Protein AF-A0A933ZJ39-F1 (afdb_monomer)

pLDDT: mean 86.58, std 12.88, range [32.94, 97.56]

Foldseek 3Di:
DFQFLAQLLSVQVVCLVVVHDDDPLLVVLCVQQVHSGSLVSLLSLLQVLCVLLVNDPPPQADQDALVSSCVSLQAAEEQQDDPPPDDPDPDQPPADDDDLQWDWDQDQVHIYIYHDHPDDNQSSLLSSQLNVLVLSSQAHPVTGNPVVNPDDQDSNSSSSSSVSSLCNQCVCLCVPAALPDQQLVSLSVSCVSSVHHSVSSQSSCRDPPNPRNAHWQKKFKWFQQPPDDLPDQRQQRIFTNDMRRNPFDAPGPPDGHDCPDPQSVQLPDPDQKGWDWDWDFDDGHRPGDIWTKTKMWHDDSNVRGIMMMIITHDD

Sequence (315 aa):
MNTPADPQLAMLHKLESTGTELPLPLKRFRSEAGAATAIAAMEVAADRVLAACGLQSGHERLRVSASELCRVCDIRLEGAPKRTAKRASRGLSSEKFSGHTGSLSLDPAQPLIRLPAGIDFVRARIAVGHEIGHYLLHRRASGIDRFTARLESTPAEEAIAEYAGRVLLMRHAYADTSYASNVVLECMNAARRADVTLHAAAARVGDPDVKSFGSVAGLILWRINPAAARDAALASRLTPSWHLCGGAFIPVGRCHARRSSLIAEVASSSDGNASASRTEEVEIGSLKGRFRVDAVAWGSSENGTRLVLSAFLEE

Mean predicted aligned error: 6.44 Å

Radius of gyration: 19.96 Å; Cα contacts (8 Å, |Δi|>4): 605; chains: 1; bounding box: 50×45×57 Å

Structure (mmCIF, N/CA/C/O backbone):
data_AF-A0A933ZJ39-F1
#
_entry.id   AF-A0A933ZJ39-F1
#
loop_
_atom_site.group_PDB
_atom_site.id
_atom_site.type_symbol
_atom_site.label_atom_id
_atom_site.label_alt_id
_atom_site.label_comp_id
_atom_site.label_asym_id
_atom_site.label_entity_id
_atom_site.label_seq_id
_atom_site.pdbx_PDB_ins_code
_atom_site.Cartn_x
_atom_site.Cartn_y
_atom_site.Cartn_z
_atom_site.occupancy
_atom_site.B_iso_or_equiv
_atom_site.auth_seq_id
_atom_site.auth_comp_id
_atom_site.auth_asym_id
_atom_site.auth_atom_id
_atom_site.pdbx_PDB_model_num
ATOM 1 N N . MET A 1 1 ? 13.602 10.142 10.134 1.00 49.84 1 MET A N 1
ATOM 2 C CA . MET A 1 1 ? 12.347 9.357 10.157 1.00 49.84 1 MET A CA 1
ATOM 3 C C . MET A 1 1 ? 11.968 9.088 8.716 1.00 49.84 1 MET A C 1
ATOM 5 O O . MET A 1 1 ? 11.965 10.039 7.946 1.00 49.84 1 MET A O 1
ATOM 9 N N . ASN A 1 2 ? 11.721 7.828 8.354 1.00 61.25 2 ASN A N 1
ATOM 10 C CA . ASN A 1 2 ? 11.344 7.468 6.986 1.00 61.25 2 ASN A CA 1
ATOM 11 C C . ASN A 1 2 ? 9.996 8.099 6.640 1.00 61.25 2 ASN A C 1
ATOM 13 O O . ASN A 1 2 ? 9.057 8.028 7.434 1.00 61.25 2 ASN A O 1
ATOM 17 N N . THR A 1 3 ? 9.914 8.713 5.466 1.00 71.38 3 THR A N 1
ATOM 18 C CA . THR A 1 3 ? 8.644 9.206 4.934 1.00 71.38 3 THR A CA 1
ATOM 19 C C . THR A 1 3 ? 7.881 8.015 4.357 1.00 71.38 3 THR A C 1
ATOM 21 O O . THR A 1 3 ? 8.495 7.230 3.632 1.00 71.38 3 THR A O 1
ATOM 24 N N . PRO A 1 4 ? 6.577 7.858 4.647 1.00 80.62 4 PRO A N 1
ATOM 25 C CA . PRO A 1 4 ? 5.808 6.772 4.070 1.00 80.62 4 PRO A CA 1
ATOM 26 C C . PRO A 1 4 ? 5.881 6.718 2.542 1.00 80.62 4 PRO A C 1
ATOM 28 O O . PRO A 1 4 ? 5.824 7.751 1.872 1.00 80.62 4 PRO A O 1
ATOM 31 N N . ALA A 1 5 ? 5.979 5.513 1.976 1.00 79.94 5 ALA A N 1
ATOM 32 C CA . ALA A 1 5 ? 5.960 5.351 0.517 1.00 79.94 5 ALA A CA 1
ATOM 33 C C . ALA A 1 5 ? 4.573 5.670 -0.069 1.00 79.94 5 ALA A C 1
ATOM 35 O O . ALA A 1 5 ? 4.473 6.148 -1.204 1.00 79.94 5 ALA A O 1
ATOM 36 N N . ASP A 1 6 ? 3.514 5.422 0.712 1.00 83.31 6 ASP A N 1
ATOM 37 C CA . ASP A 1 6 ? 2.155 5.834 0.382 1.00 83.31 6 ASP A CA 1
ATOM 38 C C . ASP A 1 6 ? 1.991 7.365 0.520 1.00 83.31 6 ASP A C 1
ATOM 40 O O . ASP A 1 6 ? 2.217 7.904 1.608 1.00 83.31 6 ASP A O 1
ATOM 44 N N . PRO A 1 7 ? 1.589 8.087 -0.545 1.00 81.50 7 PRO A N 1
ATOM 45 C CA . PRO A 1 7 ? 1.500 9.545 -0.509 1.00 81.50 7 PRO A CA 1
ATOM 46 C C . PRO A 1 7 ? 0.479 10.102 0.492 1.00 81.50 7 PRO A C 1
ATOM 48 O O . PRO A 1 7 ? 0.714 11.168 1.062 1.00 81.50 7 PRO A O 1
ATOM 51 N N . GLN A 1 8 ? -0.653 9.422 0.708 1.00 86.38 8 GLN A N 1
ATOM 52 C CA . GLN A 1 8 ? -1.694 9.921 1.611 1.00 86.38 8 GLN A CA 1
ATOM 53 C C . GLN A 1 8 ? -1.278 9.723 3.071 1.00 86.38 8 GLN A C 1
ATOM 55 O O . GLN A 1 8 ? -1.404 10.645 3.882 1.00 86.38 8 GLN A O 1
ATOM 60 N N . LEU A 1 9 ? -0.678 8.573 3.390 1.00 86.31 9 LEU A N 1
ATOM 61 C CA . LEU A 1 9 ? -0.100 8.324 4.709 1.00 86.31 9 LEU A CA 1
ATOM 62 C C . LEU A 1 9 ? 1.091 9.253 4.987 1.00 86.31 9 LEU A C 1
ATOM 64 O O . LEU A 1 9 ? 1.235 9.752 6.103 1.00 86.31 9 LEU A O 1
ATOM 68 N N . ALA A 1 10 ? 1.913 9.548 3.974 1.00 85.31 10 ALA A N 1
ATOM 69 C CA . ALA A 1 10 ? 3.004 10.515 4.086 1.00 85.31 10 ALA A CA 1
ATOM 70 C C . ALA A 1 10 ? 2.498 11.932 4.374 1.00 85.31 10 ALA A C 1
ATOM 72 O O . ALA A 1 10 ? 3.060 12.634 5.219 1.00 85.31 10 ALA A O 1
ATOM 73 N N . MET A 1 11 ? 1.417 12.345 3.709 1.00 86.56 11 MET A N 1
ATOM 74 C CA . MET A 1 11 ? 0.771 13.628 3.967 1.00 86.56 11 MET A CA 1
ATOM 75 C C . MET A 1 11 ? 0.228 13.701 5.397 1.00 86.56 11 MET A C 1
ATOM 77 O O . MET A 1 11 ? 0.467 14.699 6.074 1.00 86.56 11 MET A O 1
ATOM 81 N N . LEU A 1 12 ? -0.436 12.650 5.886 1.00 88.06 12 LEU A N 1
ATOM 82 C CA . LEU A 1 12 ? -0.899 12.595 7.272 1.00 88.06 12 LEU A CA 1
ATOM 83 C C . LEU A 1 12 ? 0.263 12.677 8.268 1.00 88.06 12 LEU A C 1
ATOM 85 O O . LEU A 1 12 ? 0.241 13.519 9.162 1.00 88.06 12 LEU A O 1
ATOM 89 N N . HIS A 1 13 ? 1.306 11.870 8.076 1.00 85.88 13 HIS A N 1
ATOM 90 C CA . HIS A 1 13 ? 2.494 11.899 8.929 1.00 85.88 13 HIS A CA 1
ATOM 91 C C . HIS A 1 13 ? 3.120 13.303 8.971 1.00 85.88 13 HIS A C 1
ATOM 93 O O . HIS A 1 13 ? 3.539 13.783 10.026 1.00 85.88 13 HIS A O 1
ATOM 99 N N . LYS A 1 14 ? 3.139 14.006 7.830 1.00 86.31 14 LYS A N 1
ATOM 100 C CA . LYS A 1 14 ? 3.581 15.402 7.761 1.00 86.31 14 LYS A CA 1
ATOM 101 C C . LYS A 1 14 ? 2.672 16.327 8.574 1.00 86.31 14 LYS A C 1
ATOM 103 O O . LYS A 1 14 ? 3.205 17.087 9.378 1.00 86.31 14 LYS A O 1
ATOM 108 N N . LEU A 1 15 ? 1.347 16.244 8.409 1.00 86.50 15 LEU A N 1
ATOM 109 C CA . LEU A 1 15 ? 0.374 17.057 9.159 1.00 86.50 15 LEU A CA 1
ATOM 110 C C . LEU A 1 15 ? 0.540 16.894 10.675 1.00 86.50 15 LEU A C 1
ATOM 112 O O . LEU A 1 15 ? 0.528 17.881 11.410 1.00 86.50 15 LEU A O 1
ATOM 116 N N . GLU A 1 16 ? 0.746 15.660 11.137 1.00 86.62 16 GLU A N 1
ATOM 117 C CA . GLU A 1 16 ? 0.997 15.372 12.550 1.00 86.62 16 GLU A CA 1
ATOM 118 C C . GLU A 1 16 ? 2.323 15.974 13.030 1.00 86.62 16 GLU A C 1
ATOM 120 O O . GLU A 1 16 ? 2.369 16.579 14.101 1.00 86.62 16 GLU A O 1
ATOM 125 N N . SER A 1 17 ? 3.385 15.877 12.223 1.00 84.81 17 SER A N 1
ATOM 126 C CA . SER A 1 17 ? 4.705 16.425 12.566 1.00 84.81 17 SER A CA 1
ATOM 127 C C . SER A 1 17 ? 4.746 17.957 12.624 1.00 84.81 17 SER A C 1
ATOM 129 O O . SER A 1 17 ? 5.523 18.520 13.391 1.00 84.81 17 SER A O 1
ATOM 131 N N . THR A 1 18 ? 3.903 18.642 11.845 1.00 86.38 18 THR A N 1
ATOM 132 C CA . THR A 1 18 ? 3.822 20.111 11.815 1.00 86.38 18 THR A CA 1
ATOM 133 C C . THR A 1 18 ? 2.839 20.680 12.836 1.00 86.38 18 THR A C 1
ATOM 135 O O . THR A 1 18 ? 2.610 21.888 12.849 1.00 86.38 18 THR A O 1
ATOM 138 N N . GLY A 1 19 ? 2.233 19.833 13.678 1.00 79.88 19 GLY A N 1
ATOM 139 C CA . GLY A 1 19 ? 1.228 20.253 14.656 1.00 79.88 19 GLY A CA 1
ATOM 140 C C . GLY A 1 19 ? -0.061 20.773 14.014 1.00 79.88 19 GLY A C 1
ATOM 141 O O . GLY A 1 19 ? -0.811 21.512 14.650 1.00 79.88 19 GLY A O 1
ATOM 142 N N . THR A 1 20 ? -0.316 20.420 12.751 1.00 84.00 20 THR A N 1
ATOM 143 C CA . THR A 1 20 ? -1.528 20.836 12.049 1.00 84.00 20 THR A CA 1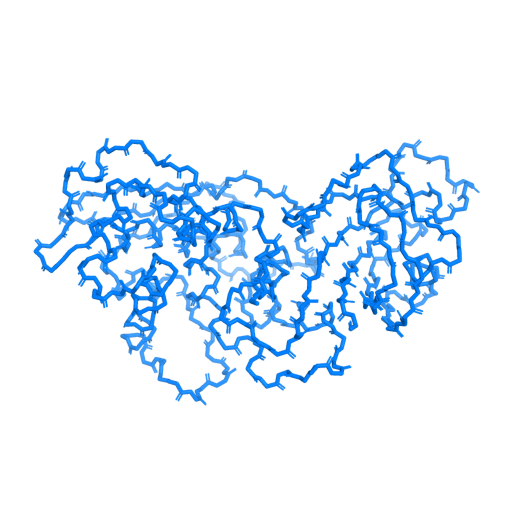
ATOM 144 C C . THR A 1 20 ? -2.740 20.129 12.644 1.00 84.00 20 THR A C 1
ATOM 146 O O . THR A 1 20 ? -2.686 18.973 13.068 1.00 84.00 20 THR A O 1
ATOM 149 N N . GLU A 1 21 ? -3.855 20.847 12.696 1.00 84.31 21 GLU A N 1
ATOM 150 C CA . GLU A 1 21 ? -5.081 20.350 13.290 1.00 84.31 21 GLU A CA 1
ATOM 151 C C . GLU A 1 21 ? -5.643 19.156 12.495 1.00 84.31 21 GLU A C 1
ATOM 153 O O . GLU A 1 21 ? -6.010 19.280 11.329 1.00 84.31 21 GLU A O 1
ATOM 158 N N . LEU A 1 22 ? -5.706 17.982 13.133 1.00 88.50 22 LEU A N 1
ATOM 159 C CA . LEU A 1 22 ? -6.269 16.770 12.531 1.00 88.50 22 LEU A CA 1
ATOM 160 C C . LEU A 1 22 ? -7.805 16.850 12.391 1.00 88.50 22 LEU A C 1
ATOM 162 O O . LEU A 1 22 ? -8.466 17.482 13.227 1.00 88.50 22 LEU A O 1
ATOM 166 N N . PRO A 1 23 ? -8.404 16.135 11.420 1.00 90.94 23 PRO A N 1
ATOM 167 C CA . PRO A 1 23 ? -9.844 15.899 11.384 1.00 90.94 23 PRO A CA 1
ATOM 168 C C . PRO A 1 23 ? -10.372 15.363 12.720 1.00 90.94 23 PRO A C 1
ATOM 170 O O . PRO A 1 23 ? -9.703 14.588 13.413 1.00 90.94 23 PRO A O 1
ATOM 173 N N . LEU A 1 24 ? -11.589 15.768 13.092 1.00 91.62 24 LEU A N 1
ATOM 174 C CA . LEU A 1 24 ? -12.199 15.393 14.371 1.00 91.62 24 LEU A CA 1
ATOM 175 C C . LEU A 1 24 ? -12.218 13.871 14.629 1.00 91.62 24 LEU A C 1
ATOM 177 O O . LEU A 1 24 ? -11.885 13.488 15.757 1.00 91.62 24 LEU A O 1
ATOM 181 N N . PRO A 1 25 ? -12.549 12.999 13.652 1.00 93.38 25 PRO A N 1
ATOM 182 C CA . PRO A 1 25 ? -12.504 11.551 13.854 1.00 93.38 25 PRO A CA 1
ATOM 183 C C . PRO A 1 25 ? -11.125 11.063 14.307 1.00 93.38 25 PRO A C 1
ATOM 185 O O . PRO A 1 25 ? -11.026 10.386 15.332 1.00 93.38 25 PRO A O 1
ATOM 188 N N . LEU A 1 26 ? -10.056 11.509 13.636 1.00 93.75 26 LEU A N 1
ATOM 189 C CA . LEU A 1 26 ? -8.676 11.146 13.972 1.00 93.75 26 LEU A CA 1
ATOM 190 C C . LEU A 1 26 ? -8.236 11.699 15.330 1.00 93.75 26 LEU A C 1
ATOM 192 O O . LEU A 1 26 ? -7.579 10.996 16.096 1.00 93.75 26 LEU A O 1
ATOM 196 N N . LYS A 1 27 ? -8.638 12.928 15.681 1.00 92.69 27 LYS A N 1
ATOM 197 C CA . LYS A 1 27 ? -8.363 13.491 17.014 1.00 92.69 27 LYS A CA 1
ATOM 198 C C . LYS A 1 27 ? -8.981 12.658 18.128 1.00 92.69 27 LYS A C 1
ATOM 200 O O . LYS A 1 27 ? -8.306 12.359 19.112 1.00 92.69 27 LYS A O 1
ATOM 205 N N . ARG A 1 28 ? -10.264 12.307 17.987 1.00 93.12 28 ARG A N 1
ATOM 206 C CA . ARG A 1 28 ? -10.987 11.512 18.989 1.00 93.12 28 ARG A CA 1
ATOM 207 C C . ARG A 1 28 ? -10.422 10.102 19.070 1.00 93.12 28 ARG A C 1
ATOM 209 O O . ARG A 1 28 ? -10.207 9.618 20.173 1.00 93.12 28 ARG A O 1
ATOM 216 N N . PHE A 1 29 ? -10.127 9.488 17.926 1.00 94.81 29 PHE A N 1
ATOM 217 C CA . PHE A 1 29 ? -9.496 8.173 17.857 1.00 94.81 29 PHE A CA 1
ATOM 218 C C . PHE A 1 29 ? -8.143 8.150 18.579 1.00 94.81 29 PHE A C 1
ATOM 220 O O . PHE A 1 29 ? -7.927 7.326 19.465 1.00 94.81 29 PHE A O 1
ATOM 227 N N . ARG A 1 30 ? -7.268 9.116 18.279 1.00 94.44 30 ARG A N 1
ATOM 228 C CA . ARG A 1 30 ? -5.973 9.273 18.946 1.00 94.44 30 ARG A CA 1
ATOM 229 C C . ARG A 1 30 ? -6.114 9.459 20.459 1.00 94.44 30 ARG A C 1
ATOM 231 O O . ARG A 1 30 ? -5.389 8.823 21.219 1.00 94.44 30 ARG A O 1
ATOM 238 N N . SER A 1 31 ? -7.043 10.318 20.889 1.00 92.31 31 SER A N 1
ATOM 239 C CA . SER A 1 31 ? -7.293 10.577 22.312 1.00 92.31 31 SER A CA 1
ATOM 240 C C . SER A 1 31 ? -7.794 9.331 23.044 1.00 92.31 31 SER A C 1
ATOM 242 O O . SER A 1 31 ? -7.307 9.047 24.131 1.00 92.31 31 SER A O 1
ATOM 244 N N . GLU A 1 32 ? -8.732 8.583 22.457 1.00 92.19 32 GLU A N 1
ATOM 245 C CA . GLU A 1 32 ? -9.278 7.345 23.037 1.00 92.19 32 GLU A CA 1
ATOM 246 C C . GLU A 1 32 ? -8.197 6.262 23.160 1.00 92.19 32 GLU A C 1
ATOM 248 O O . GLU A 1 32 ? -8.132 5.532 24.147 1.00 92.19 32 GLU A O 1
ATOM 253 N N . ALA A 1 33 ? -7.319 6.166 22.159 1.00 92.00 33 ALA A N 1
ATOM 254 C CA . ALA A 1 33 ? -6.209 5.224 22.166 1.00 92.00 33 ALA A CA 1
ATOM 255 C C . ALA A 1 33 ? -5.074 5.621 23.130 1.00 92.00 33 ALA A C 1
ATOM 257 O O . ALA A 1 33 ? -4.223 4.783 23.422 1.00 92.00 33 ALA A O 1
ATOM 258 N N . GLY A 1 34 ? -5.036 6.873 23.606 1.00 92.69 34 GLY A N 1
ATOM 259 C CA . GLY A 1 34 ? -3.929 7.399 24.411 1.00 92.69 34 GLY A CA 1
ATOM 260 C C . GLY A 1 34 ? -2.607 7.487 23.638 1.00 92.69 34 GLY A C 1
ATOM 261 O O . GLY A 1 34 ? -1.539 7.359 24.231 1.00 92.69 34 GLY A O 1
ATOM 262 N N . ALA A 1 35 ? -2.667 7.657 22.315 1.00 92.75 35 ALA A N 1
ATOM 263 C CA . ALA A 1 35 ? -1.497 7.619 21.441 1.00 92.75 35 ALA A CA 1
ATOM 264 C C . ALA A 1 35 ? -1.019 9.022 21.035 1.00 92.75 35 ALA A C 1
ATOM 266 O O . ALA A 1 35 ? -1.793 9.976 20.985 1.00 92.75 35 ALA A O 1
ATOM 267 N N . ALA A 1 36 ? 0.264 9.147 20.685 1.00 90.94 36 ALA A N 1
ATOM 268 C CA . ALA A 1 36 ? 0.839 10.413 20.218 1.00 90.94 36 ALA A CA 1
ATOM 269 C C . ALA A 1 36 ? 0.410 10.778 18.782 1.00 90.94 36 ALA A C 1
ATOM 271 O O . ALA A 1 36 ? 0.298 11.959 18.449 1.00 90.94 36 ALA A O 1
ATOM 272 N N . THR A 1 37 ? 0.132 9.775 17.945 1.00 92.69 37 THR A N 1
ATOM 273 C CA . THR A 1 37 ? -0.252 9.924 16.532 1.00 92.69 37 THR A CA 1
ATOM 274 C C . THR A 1 37 ? -1.419 9.000 16.176 1.00 92.69 37 THR A C 1
ATOM 276 O O . THR A 1 37 ? -1.684 8.020 16.875 1.00 92.69 37 THR A O 1
ATOM 279 N N . ALA A 1 38 ? -2.126 9.298 15.087 1.00 93.62 38 ALA A N 1
ATOM 280 C CA . ALA A 1 38 ? -3.180 8.462 14.521 1.00 93.62 38 ALA A CA 1
ATOM 281 C C . ALA A 1 38 ? -2.628 7.117 14.021 1.00 93.62 38 ALA A C 1
ATOM 283 O O . ALA A 1 38 ? -3.288 6.092 14.180 1.00 93.62 38 ALA A O 1
ATOM 284 N N . ILE A 1 39 ? -1.399 7.107 13.491 1.00 93.44 39 ILE A N 1
ATOM 285 C CA . ILE A 1 39 ? -0.680 5.879 13.119 1.00 93.44 39 ILE A CA 1
ATOM 286 C C . ILE A 1 39 ? -0.480 4.991 14.352 1.00 93.44 39 ILE A C 1
ATOM 288 O O . ILE A 1 39 ? -0.934 3.850 14.358 1.00 93.44 39 ILE A O 1
ATOM 292 N N . ALA A 1 40 ? 0.095 5.531 15.434 1.00 93.69 40 ALA A N 1
ATOM 293 C CA . ALA A 1 40 ? 0.314 4.775 16.667 1.00 93.69 40 ALA A CA 1
ATOM 294 C C . ALA A 1 40 ? -1.008 4.316 17.311 1.00 93.69 40 ALA A C 1
ATOM 296 O O . ALA A 1 40 ? -1.092 3.207 17.836 1.00 93.69 40 ALA A O 1
ATOM 297 N N . ALA A 1 41 ? -2.064 5.134 17.236 1.00 95.81 41 ALA A N 1
ATOM 298 C CA . ALA A 1 41 ? -3.403 4.738 17.673 1.00 95.81 41 ALA A CA 1
ATOM 299 C C . ALA A 1 41 ? -3.927 3.530 16.879 1.00 95.81 41 ALA A C 1
ATOM 301 O O . ALA A 1 41 ? -4.497 2.605 17.463 1.00 95.81 41 ALA A O 1
ATOM 302 N N . MET A 1 42 ? -3.709 3.519 15.559 1.00 96.38 42 MET A N 1
ATOM 303 C CA . MET A 1 42 ? -4.126 2.419 14.694 1.00 96.38 42 MET A CA 1
ATOM 304 C C . MET A 1 42 ? -3.309 1.152 14.935 1.00 96.38 42 MET A C 1
ATOM 306 O O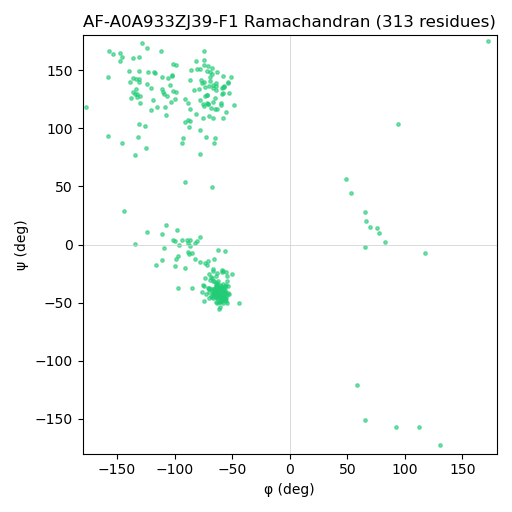 . MET A 1 42 ? -3.884 0.069 14.948 1.00 96.38 42 MET A O 1
ATOM 310 N N . GLU A 1 43 ? -2.010 1.265 15.207 1.00 94.31 43 GLU A N 1
ATOM 311 C CA . GLU A 1 43 ? -1.193 0.119 15.619 1.00 94.31 43 GLU A CA 1
ATOM 312 C C . GLU A 1 43 ? -1.734 -0.533 16.894 1.00 94.31 43 GLU A C 1
ATOM 314 O O . GLU A 1 43 ? -1.975 -1.737 16.912 1.00 94.31 43 GLU A O 1
ATOM 319 N N . VAL A 1 44 ? -2.024 0.265 17.929 1.00 94.50 44 VAL A N 1
ATOM 320 C CA . VAL A 1 44 ? -2.611 -0.235 19.183 1.00 94.50 44 VAL A CA 1
ATOM 321 C C . VAL A 1 44 ? -3.968 -0.901 18.935 1.00 94.50 44 VAL A C 1
ATOM 323 O O . VAL A 1 44 ? -4.256 -1.959 19.499 1.00 94.50 44 VAL A O 1
ATOM 326 N N . ALA A 1 45 ? -4.820 -0.298 18.103 1.00 95.69 45 ALA A N 1
ATOM 327 C CA . ALA A 1 45 ? -6.124 -0.862 17.769 1.00 95.69 45 ALA A CA 1
ATOM 328 C C . ALA A 1 45 ? -5.994 -2.184 16.993 1.00 95.69 45 ALA A C 1
ATOM 330 O O . ALA A 1 45 ? -6.669 -3.160 17.328 1.00 95.69 45 ALA A O 1
ATOM 331 N N . ALA A 1 46 ? -5.103 -2.240 16.003 1.00 94.31 46 ALA A N 1
ATOM 332 C CA . ALA A 1 46 ? -4.836 -3.438 15.219 1.00 94.31 46 ALA A CA 1
ATOM 333 C C . ALA A 1 46 ? -4.249 -4.561 16.085 1.00 94.31 46 ALA A C 1
ATOM 335 O O . ALA A 1 46 ? -4.723 -5.692 16.006 1.00 94.31 46 ALA A O 1
ATOM 336 N N . ASP A 1 47 ? -3.298 -4.257 16.970 1.00 92.50 47 ASP A N 1
ATOM 337 C CA . ASP A 1 47 ? -2.700 -5.239 17.878 1.00 92.50 47 ASP A CA 1
ATOM 338 C C . ASP A 1 47 ? -3.749 -5.846 18.825 1.00 92.50 47 ASP A C 1
ATOM 340 O O . ASP A 1 47 ? -3.741 -7.053 19.062 1.00 92.50 47 ASP A O 1
ATOM 344 N N . ARG A 1 48 ? -4.724 -5.057 19.302 1.00 93.25 48 ARG A N 1
ATOM 345 C CA . ARG A 1 48 ? -5.858 -5.578 20.094 1.00 93.25 48 ARG A CA 1
ATOM 346 C C . ARG A 1 48 ? -6.733 -6.544 19.292 1.00 93.25 48 ARG A C 1
ATOM 348 O O . ARG A 1 48 ? -7.127 -7.585 19.816 1.00 93.25 48 ARG A O 1
ATOM 355 N N . VAL A 1 49 ? -7.031 -6.217 18.033 1.00 94.12 49 VAL A N 1
ATOM 356 C CA . VAL A 1 49 ? -7.808 -7.090 17.134 1.00 94.12 49 VAL A CA 1
ATOM 357 C C . VAL A 1 49 ? -7.054 -8.392 16.860 1.00 94.12 49 VAL A C 1
ATOM 359 O O . VAL A 1 49 ? -7.634 -9.475 16.944 1.00 94.12 49 VAL A O 1
ATOM 362 N N . LEU A 1 50 ? -5.754 -8.307 16.577 1.00 91.75 50 LEU A N 1
ATOM 363 C CA . LEU A 1 50 ? -4.906 -9.471 16.320 1.00 91.75 50 LEU A CA 1
ATOM 364 C C . LEU A 1 50 ? -4.761 -10.355 17.564 1.00 91.75 50 LEU A C 1
ATOM 366 O O . LEU A 1 50 ? -4.919 -11.573 17.464 1.00 91.75 50 LEU A O 1
ATOM 370 N N . ALA A 1 51 ? -4.584 -9.761 18.746 1.00 90.44 51 ALA A N 1
ATOM 371 C CA . ALA A 1 51 ? -4.567 -10.491 20.009 1.00 90.44 51 ALA A CA 1
ATOM 372 C C . ALA A 1 51 ? -5.893 -11.232 20.263 1.00 90.44 51 ALA A C 1
ATOM 374 O O . ALA A 1 51 ? -5.878 -12.390 20.679 1.00 90.44 51 ALA A O 1
ATOM 375 N N . ALA A 1 52 ? -7.039 -10.616 19.943 1.00 91.94 52 ALA A N 1
ATOM 376 C CA . ALA A 1 52 ? -8.353 -11.261 20.031 1.00 91.94 52 ALA A CA 1
ATOM 377 C C . ALA A 1 52 ? -8.534 -12.421 19.028 1.00 91.94 52 ALA A C 1
ATOM 379 O O . ALA A 1 52 ? -9.329 -13.327 19.276 1.00 91.94 52 ALA A O 1
ATOM 380 N N . CYS A 1 53 ? -7.769 -12.435 17.931 1.00 88.88 53 CYS A N 1
ATOM 381 C CA . CYS A 1 53 ? -7.675 -13.569 17.003 1.00 88.88 53 CYS A CA 1
ATOM 382 C C . CYS A 1 53 ? -6.729 -14.683 17.505 1.00 88.88 53 CYS A C 1
ATOM 384 O O . CYS A 1 53 ? -6.469 -15.637 16.772 1.00 88.88 53 CYS A O 1
ATOM 386 N N . GLY A 1 54 ? -6.160 -14.559 18.711 1.00 84.12 54 GLY A N 1
ATOM 387 C CA . GLY A 1 54 ? -5.154 -15.485 19.241 1.00 84.12 54 GLY A CA 1
ATOM 388 C C . GLY A 1 54 ? -3.760 -15.303 18.631 1.00 84.12 54 GLY A C 1
ATOM 389 O O . GLY A 1 54 ? -2.904 -16.172 18.784 1.00 84.12 54 GLY A O 1
ATOM 390 N N . LEU A 1 55 ? -3.518 -14.191 17.931 1.00 76.50 55 LEU A N 1
ATOM 391 C CA . LEU A 1 55 ? -2.224 -13.867 17.341 1.00 76.50 55 LEU A CA 1
ATOM 392 C C . LEU A 1 55 ? -1.437 -13.013 18.332 1.00 76.50 55 LEU A C 1
ATOM 394 O O . LEU A 1 55 ? -1.580 -11.794 18.368 1.00 76.50 55 LEU A O 1
ATOM 398 N N . GLN A 1 56 ? -0.640 -13.669 19.176 1.00 62.91 56 GLN A N 1
ATOM 399 C CA . GLN A 1 56 ? 0.335 -12.986 20.025 1.00 62.91 56 GLN A CA 1
ATOM 400 C C . GLN A 1 56 ? 1.656 -12.766 19.279 1.00 62.91 56 GLN A C 1
ATOM 402 O O . GLN A 1 56 ? 2.040 -13.549 18.402 1.00 62.91 56 GLN A O 1
ATOM 407 N N . SER A 1 57 ? 2.344 -11.685 19.649 1.00 54.53 57 SER A N 1
ATOM 408 C CA . SER A 1 57 ? 3.662 -11.295 19.150 1.00 54.53 57 SER A CA 1
ATOM 409 C C . SER A 1 57 ? 4.631 -12.483 19.199 1.00 54.53 57 SER A C 1
ATOM 411 O O . SER A 1 57 ? 4.874 -13.032 20.270 1.00 54.53 57 SER A O 1
ATOM 413 N N . GLY A 1 58 ? 5.169 -12.889 18.044 1.00 52.41 58 GLY A N 1
ATOM 414 C CA . GLY A 1 58 ? 6.127 -14.003 17.927 1.00 52.41 58 GLY A CA 1
ATOM 415 C C . GLY A 1 58 ? 5.657 -15.201 17.091 1.00 52.41 58 GLY A C 1
ATOM 416 O O . GLY A 1 58 ? 6.458 -16.080 16.790 1.00 52.41 58 GLY A O 1
ATOM 417 N N . HIS A 1 59 ? 4.394 -15.245 16.648 1.00 49.16 59 HIS A N 1
ATOM 418 C CA . HIS A 1 59 ? 3.935 -16.266 15.697 1.00 49.16 59 HIS A CA 1
ATOM 419 C C . HIS A 1 59 ? 4.033 -15.776 14.241 1.00 49.16 59 HIS A C 1
ATOM 421 O O . HIS A 1 59 ? 3.071 -15.290 13.649 1.00 49.16 59 HIS A O 1
ATOM 427 N N . GLU A 1 60 ? 5.211 -15.974 13.646 1.00 50.00 60 GLU A N 1
ATOM 428 C CA . GLU A 1 60 ? 5.666 -15.515 12.315 1.00 50.00 60 GLU A CA 1
ATOM 429 C C . GLU A 1 60 ? 4.808 -15.922 11.092 1.00 50.00 60 GLU A C 1
ATOM 431 O O . GLU A 1 60 ? 5.105 -15.528 9.964 1.00 50.00 60 GLU A O 1
ATOM 436 N N . ARG A 1 61 ? 3.764 -16.750 11.241 1.00 51.91 61 ARG A N 1
ATOM 437 C CA . ARG A 1 61 ? 3.147 -17.446 10.086 1.00 51.91 61 ARG A CA 1
ATOM 438 C C . ARG A 1 61 ? 1.630 -17.438 10.018 1.00 51.91 61 ARG A C 1
ATOM 440 O O . ARG A 1 61 ? 1.063 -18.021 9.091 1.00 51.91 61 ARG A O 1
ATOM 447 N N . LEU A 1 62 ? 0.949 -16.816 10.971 1.00 55.34 62 LEU A N 1
ATOM 448 C CA . LEU A 1 62 ? -0.498 -16.953 11.048 1.00 55.34 62 LEU A CA 1
ATOM 449 C C . LEU A 1 62 ? -1.202 -15.919 10.174 1.00 55.34 62 LEU A C 1
ATOM 451 O O . LEU A 1 62 ? -1.377 -14.750 10.500 1.00 55.34 62 LEU A O 1
ATOM 455 N N . ARG A 1 63 ? -1.635 -16.407 9.018 1.00 75.06 63 ARG A N 1
ATOM 456 C CA . ARG A 1 63 ? -2.552 -15.716 8.127 1.00 75.06 63 ARG A CA 1
ATOM 457 C C . ARG A 1 63 ? -3.925 -15.596 8.794 1.00 75.06 63 ARG A C 1
ATOM 459 O O . ARG A 1 63 ? -4.666 -16.575 8.853 1.00 75.06 63 ARG A O 1
ATOM 466 N N . VAL A 1 64 ? -4.304 -14.387 9.202 1.00 83.50 64 VAL A N 1
ATOM 467 C CA . VAL A 1 64 ? -5.659 -14.123 9.704 1.00 83.50 64 VAL A CA 1
ATOM 468 C C . VAL A 1 64 ? -6.665 -14.108 8.548 1.00 83.50 64 VAL A C 1
ATOM 470 O O . VAL A 1 64 ? -6.406 -13.560 7.467 1.00 83.50 64 VAL A O 1
ATOM 473 N N . SER A 1 65 ? -7.815 -14.760 8.719 1.00 86.50 65 SER A N 1
ATOM 474 C CA . SER A 1 65 ? -8.876 -14.733 7.708 1.00 86.50 65 SER A CA 1
ATOM 475 C C . SER A 1 65 ? -9.697 -13.440 7.822 1.00 86.50 65 SER A C 1
ATOM 477 O O . SER A 1 65 ? -9.821 -12.883 8.906 1.00 86.50 65 SER A O 1
ATOM 479 N N . ALA A 1 66 ? -10.269 -12.958 6.714 1.00 87.94 66 ALA A N 1
ATOM 480 C CA . ALA A 1 66 ? -11.128 -11.767 6.743 1.00 87.94 66 ALA A CA 1
ATOM 481 C C . ALA A 1 66 ? -12.382 -12.003 7.605 1.00 87.94 66 ALA A C 1
ATOM 483 O O . ALA A 1 66 ? -12.770 -11.144 8.384 1.00 87.94 66 ALA A O 1
ATOM 484 N N . SER A 1 67 ? -12.964 -13.204 7.522 1.00 89.44 67 SER A N 1
ATOM 485 C CA . SER A 1 67 ? -14.089 -13.620 8.363 1.00 89.44 67 SER A CA 1
ATOM 486 C C . SER A 1 67 ? -13.743 -13.621 9.849 1.00 89.44 67 SER A C 1
ATOM 488 O O . SER A 1 67 ? -14.576 -13.238 10.659 1.00 89.44 67 SER A O 1
ATOM 490 N N . GLU A 1 68 ? -12.521 -14.021 10.203 1.00 91.44 68 GLU A N 1
ATOM 491 C CA . GLU A 1 68 ? -12.058 -14.021 11.592 1.00 91.44 68 GLU A CA 1
ATOM 492 C C . GLU A 1 68 ? -11.888 -12.597 12.127 1.00 91.44 68 GLU A C 1
ATOM 494 O O . GLU A 1 68 ? -12.383 -12.297 13.208 1.00 91.44 68 GLU A O 1
ATOM 499 N N . LEU A 1 69 ? -11.292 -11.699 11.332 1.00 93.62 69 LEU A N 1
ATOM 500 C CA . LEU A 1 69 ? -11.205 -10.276 11.671 1.00 93.62 69 LEU A CA 1
ATOM 501 C C . LEU A 1 69 ? -12.595 -9.653 11.879 1.00 93.62 69 LEU A C 1
ATOM 503 O O . LEU A 1 69 ? -12.824 -8.952 12.860 1.00 93.62 69 LEU A O 1
ATOM 507 N N . CYS A 1 70 ? -13.547 -9.942 10.989 1.00 94.88 70 CYS A N 1
ATOM 508 C CA . CYS A 1 70 ? -14.930 -9.497 11.146 1.00 94.88 70 CYS A CA 1
ATOM 509 C C . CYS A 1 70 ? -15.572 -10.068 12.420 1.00 94.88 70 CYS A C 1
ATOM 511 O O . CYS A 1 70 ? -16.207 -9.326 13.161 1.00 94.88 70 CYS A O 1
ATOM 513 N N . ARG A 1 71 ? -15.360 -11.358 12.715 1.00 95.19 71 ARG A N 1
ATOM 514 C CA . ARG A 1 71 ? -15.904 -12.035 13.902 1.00 95.19 71 ARG A CA 1
ATOM 515 C C . ARG A 1 71 ? -15.428 -11.389 15.202 1.00 95.19 71 ARG A C 1
ATOM 517 O O . ARG A 1 71 ? -16.251 -11.126 16.070 1.00 95.19 71 ARG A O 1
ATOM 524 N N . VAL A 1 72 ? -14.127 -11.128 15.352 1.00 94.88 72 VAL A N 1
ATOM 525 C CA . VAL A 1 72 ? -13.588 -10.522 16.588 1.00 94.88 72 VAL A CA 1
ATOM 526 C C . VAL A 1 72 ? -14.000 -9.059 16.759 1.00 94.88 72 VAL A C 1
ATOM 528 O O . VAL A 1 72 ? -14.072 -8.562 17.882 1.00 94.88 72 VAL A O 1
ATOM 531 N N . CYS A 1 73 ? -14.297 -8.373 15.656 1.00 94.31 73 CYS A N 1
ATOM 532 C CA . CYS A 1 73 ? -14.816 -7.011 15.666 1.00 94.31 73 CYS A CA 1
ATOM 533 C C . CYS A 1 73 ? -16.347 -6.943 15.787 1.00 94.31 73 CYS A C 1
ATOM 535 O O . CYS A 1 73 ? -16.876 -5.836 15.835 1.00 94.31 73 CYS A O 1
ATOM 537 N N . ASP A 1 74 ? -17.043 -8.084 15.836 1.00 94.50 74 ASP A N 1
ATOM 538 C CA . ASP A 1 74 ? -18.509 -8.172 15.789 1.00 94.50 74 ASP A CA 1
ATOM 539 C C . ASP A 1 74 ? -19.115 -7.435 14.577 1.00 94.50 74 ASP A C 1
ATOM 541 O O . ASP A 1 74 ? -20.073 -6.670 14.666 1.00 94.50 74 ASP A O 1
ATOM 545 N N . ILE A 1 75 ? -18.495 -7.637 13.413 1.00 95.56 75 ILE A N 1
ATOM 546 C CA . ILE A 1 75 ? -18.911 -7.061 12.135 1.00 95.56 75 ILE A CA 1
ATOM 547 C C . ILE A 1 75 ? -19.470 -8.179 11.261 1.00 95.56 75 ILE A C 1
ATOM 549 O O . ILE A 1 75 ? -18.822 -9.203 11.029 1.00 95.56 75 ILE A O 1
ATOM 553 N N . ARG A 1 76 ? -20.661 -7.974 10.704 1.00 95.88 76 ARG A N 1
ATOM 554 C CA . ARG A 1 76 ? -21.223 -8.874 9.697 1.00 95.88 76 ARG A CA 1
ATOM 555 C C . ARG A 1 76 ? -20.505 -8.669 8.363 1.00 95.88 76 ARG A C 1
ATOM 557 O O . ARG A 1 76 ? -20.233 -7.541 7.965 1.00 95.88 76 ARG A O 1
ATOM 564 N N . LEU A 1 77 ? -20.226 -9.758 7.647 1.00 94.44 77 LEU A N 1
ATOM 565 C CA . LEU A 1 77 ? -19.600 -9.722 6.324 1.00 94.44 77 LEU A CA 1
ATOM 566 C C . LEU A 1 77 ? -20.526 -10.332 5.268 1.00 94.44 77 LEU A C 1
ATOM 568 O O . LEU A 1 77 ? -20.917 -11.494 5.375 1.00 94.44 77 LEU A O 1
ATOM 572 N N . GLU A 1 78 ? -20.827 -9.568 4.221 1.00 93.62 78 GLU A N 1
ATOM 573 C CA . GLU A 1 78 ? -21.630 -9.993 3.071 1.00 93.62 78 GLU A CA 1
ATOM 574 C C . GLU A 1 78 ? -20.819 -9.959 1.770 1.00 93.62 78 GLU A C 1
ATOM 576 O O . GLU A 1 78 ? -19.937 -9.122 1.582 1.00 93.62 78 GLU A O 1
ATOM 581 N N . GLY A 1 79 ? -21.125 -10.877 0.848 1.00 87.50 79 GLY A N 1
ATOM 582 C CA . GLY A 1 79 ? -20.480 -10.928 -0.471 1.00 87.50 79 GLY A CA 1
ATOM 583 C C . GLY A 1 79 ? -19.069 -11.530 -0.479 1.00 87.50 79 GLY A C 1
ATOM 584 O O . GLY A 1 79 ? -18.384 -11.463 -1.497 1.00 87.50 79 GLY A O 1
ATOM 585 N N . ALA A 1 80 ? -18.623 -12.139 0.626 1.00 82.75 80 ALA A N 1
ATOM 586 C CA . ALA A 1 80 ? -17.301 -12.754 0.706 1.00 82.75 80 ALA A CA 1
ATOM 587 C C . ALA A 1 80 ? -17.128 -13.869 -0.346 1.00 82.75 80 ALA A C 1
ATOM 589 O O . ALA A 1 80 ? -17.888 -14.846 -0.340 1.00 82.75 80 ALA A O 1
ATOM 590 N N . PRO A 1 81 ? -16.122 -13.777 -1.235 1.00 80.88 81 PRO A N 1
ATOM 591 C CA . PRO A 1 81 ? -15.883 -14.820 -2.217 1.00 80.88 81 PRO A CA 1
ATOM 592 C C . PRO A 1 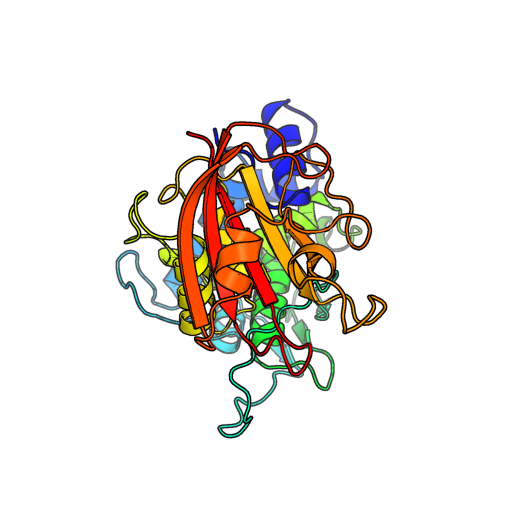81 ? -15.430 -16.103 -1.513 1.00 80.88 81 PRO A C 1
ATOM 594 O O . PRO A 1 81 ? -14.542 -16.092 -0.655 1.00 80.88 81 PRO A O 1
ATOM 597 N N . LYS A 1 82 ? -16.002 -17.245 -1.913 1.00 72.06 82 LYS A N 1
ATOM 598 C CA . LYS A 1 82 ? -15.484 -18.550 -1.489 1.00 72.06 82 LYS A CA 1
ATOM 599 C C . LYS A 1 82 ? -14.076 -18.712 -2.054 1.00 72.06 82 LYS A C 1
ATOM 601 O O . LYS A 1 82 ? -13.844 -18.444 -3.233 1.00 72.06 82 LYS A O 1
ATOM 606 N N . ARG A 1 83 ? -13.139 -19.202 -1.240 1.00 66.69 83 ARG A N 1
ATOM 607 C CA . ARG A 1 83 ? -11.809 -19.603 -1.715 1.00 66.69 83 ARG A CA 1
ATOM 608 C C . ARG A 1 83 ? -11.972 -20.809 -2.646 1.00 66.69 83 ARG A C 1
ATOM 610 O O . ARG A 1 83 ? -11.946 -21.953 -2.207 1.00 66.69 83 ARG A O 1
ATOM 617 N N . THR A 1 84 ? -12.194 -20.574 -3.934 1.00 57.53 84 THR A N 1
ATOM 618 C CA . THR A 1 84 ? -12.284 -21.649 -4.924 1.00 57.53 84 THR A CA 1
ATOM 619 C C . THR A 1 84 ? -10.896 -22.247 -5.130 1.00 57.53 84 THR A C 1
ATOM 621 O O . THR A 1 84 ? -9.979 -21.545 -5.551 1.00 57.53 84 THR A O 1
ATOM 624 N N . ALA A 1 85 ? -10.743 -23.550 -4.874 1.00 42.09 85 ALA A N 1
ATOM 625 C CA . ALA A 1 85 ? -9.486 -24.298 -5.022 1.00 42.09 85 ALA A CA 1
ATOM 626 C C . ALA A 1 85 ? -8.933 -24.341 -6.466 1.00 42.09 85 ALA A C 1
ATOM 628 O O . ALA A 1 85 ? -7.838 -24.843 -6.699 1.00 42.09 85 ALA A O 1
ATOM 629 N N . LYS A 1 86 ? -9.668 -23.797 -7.442 1.00 39.38 86 LYS A N 1
ATOM 630 C CA . LYS A 1 86 ? -9.270 -23.699 -8.845 1.00 39.38 86 LYS A CA 1
ATOM 631 C C . LYS A 1 86 ? -9.506 -22.282 -9.361 1.00 39.38 86 LYS A C 1
ATOM 633 O O . LYS A 1 86 ? -10.565 -21.979 -9.898 1.00 39.38 86 LYS A O 1
ATOM 638 N N . ARG A 1 87 ? -8.487 -21.429 -9.275 1.00 39.41 87 ARG A N 1
ATOM 639 C CA . ARG A 1 87 ? -8.263 -20.439 -10.331 1.00 39.41 87 ARG A CA 1
ATOM 640 C C . ARG A 1 87 ? -6.801 -20.491 -10.745 1.00 39.41 87 ARG A C 1
ATOM 642 O O . ARG A 1 87 ? -5.898 -20.065 -10.032 1.00 39.41 87 ARG A O 1
ATOM 649 N N . ALA A 1 88 ? -6.610 -21.119 -11.898 1.00 32.94 88 ALA A N 1
ATOM 650 C CA . ALA A 1 88 ? -5.384 -21.150 -12.658 1.00 32.94 88 ALA A CA 1
ATOM 651 C C . ALA A 1 88 ? -5.062 -19.732 -13.144 1.00 32.94 88 ALA A C 1
ATOM 653 O O . ALA A 1 88 ? -5.541 -19.294 -14.179 1.00 32.94 88 ALA A O 1
ATOM 654 N N . SER A 1 89 ? -4.296 -19.001 -12.347 1.00 34.19 89 SER A N 1
ATOM 655 C CA . SER A 1 89 ? -3.162 -18.192 -12.789 1.00 34.19 89 SER A CA 1
ATOM 656 C C . SER A 1 89 ? -2.539 -17.583 -11.539 1.00 34.19 89 SER A C 1
ATOM 658 O O . SER A 1 89 ? -3.161 -16.841 -10.786 1.00 34.19 89 SER A O 1
ATOM 660 N N . ARG A 1 90 ? -1.277 -17.936 -11.297 1.00 37.25 90 ARG A N 1
ATOM 661 C CA . ARG A 1 90 ? -0.385 -17.325 -10.304 1.00 37.25 90 ARG A CA 1
ATOM 662 C C . ARG A 1 90 ? -0.036 -15.881 -10.711 1.00 37.25 90 ARG A C 1
ATOM 664 O O . ARG A 1 90 ? 1.133 -15.520 -10.786 1.00 37.25 90 ARG A O 1
ATOM 671 N N . GLY A 1 91 ? -1.033 -15.070 -11.051 1.00 40.03 91 GLY A N 1
ATOM 672 C CA . GLY A 1 91 ? -0.862 -13.659 -11.355 1.00 40.03 91 GLY A CA 1
ATOM 673 C C . GLY A 1 91 ? -0.965 -12.863 -10.066 1.00 40.03 91 GLY A C 1
ATOM 674 O O . GLY A 1 91 ? -2.055 -12.715 -9.522 1.00 40.03 91 GLY A O 1
ATOM 675 N N . LEU A 1 92 ? 0.159 -12.344 -9.570 1.00 51.03 92 LEU A N 1
ATOM 676 C CA . LEU A 1 92 ? 0.129 -11.239 -8.615 1.00 51.03 92 LEU A CA 1
ATOM 677 C C . LEU A 1 92 ? -0.679 -10.111 -9.270 1.00 51.03 92 LEU A C 1
ATOM 679 O O . LEU A 1 92 ? -0.263 -9.592 -10.306 1.00 51.03 92 LEU A O 1
ATOM 683 N N . SER A 1 93 ? -1.852 -9.781 -8.717 1.00 47.84 93 SER A N 1
ATOM 684 C CA . SER A 1 93 ? -2.674 -8.676 -9.224 1.00 47.84 93 SER A CA 1
ATOM 685 C C . SER A 1 93 ? -1.832 -7.403 -9.173 1.00 47.84 93 SER A C 1
ATOM 687 O O . SER A 1 93 ? -1.495 -6.919 -8.091 1.00 47.84 93 SER A O 1
ATOM 689 N N . SER A 1 94 ? -1.435 -6.923 -10.351 1.00 50.88 94 SER A N 1
ATOM 690 C CA . SER A 1 94 ? -0.461 -5.846 -10.546 1.00 50.88 94 SER A CA 1
ATOM 691 C C . SER A 1 94 ? -1.121 -4.495 -10.820 1.00 50.88 94 SER A C 1
ATOM 693 O O . SER A 1 94 ? -0.441 -3.512 -11.082 1.00 50.88 94 SER A O 1
ATOM 695 N N . GLU A 1 95 ? -2.447 -4.433 -10.794 1.00 53.09 95 GLU A N 1
ATOM 696 C CA . GLU A 1 95 ? -3.220 -3.227 -11.070 1.00 53.09 95 GLU A CA 1
ATOM 697 C C . GLU A 1 95 ? -3.317 -2.336 -9.821 1.00 53.09 95 GLU A C 1
ATOM 699 O O . GLU A 1 95 ? -3.628 -2.816 -8.727 1.00 53.09 95 GLU A O 1
ATOM 704 N N . LYS A 1 96 ? -3.056 -1.032 -9.999 1.00 49.09 96 LYS A N 1
ATOM 705 C CA . LYS A 1 96 ? -3.366 0.012 -9.016 1.00 49.09 96 LYS A CA 1
ATOM 706 C C . LYS A 1 96 ? -4.868 0.256 -9.075 1.00 49.09 96 LYS A C 1
ATOM 708 O O . LYS A 1 96 ? -5.352 0.811 -10.057 1.00 49.09 96 LYS A O 1
ATOM 713 N N . PHE A 1 97 ? -5.590 -0.159 -8.045 1.00 51.00 97 PHE A N 1
ATOM 714 C CA . PHE A 1 97 ? -6.998 0.185 -7.894 1.00 51.00 97 PHE A CA 1
ATOM 715 C C . PHE A 1 97 ? -7.134 1.195 -6.767 1.00 51.00 97 PHE A C 1
ATOM 717 O O . PHE A 1 97 ? -6.875 0.874 -5.613 1.00 51.00 97 PHE A O 1
ATOM 724 N N . SER A 1 98 ? -7.495 2.420 -7.139 1.00 41.75 98 SER A N 1
ATOM 725 C CA . SER A 1 98 ? -7.989 3.440 -6.219 1.00 41.75 98 SER A CA 1
ATOM 726 C C . SER A 1 98 ? -9.411 3.073 -5.795 1.00 41.75 98 SER A C 1
ATOM 728 O O . SER A 1 98 ? -10.252 2.840 -6.666 1.00 41.75 98 SER A O 1
ATOM 730 N N . GLY A 1 99 ? -9.670 3.041 -4.488 1.00 48.44 99 GLY A N 1
ATOM 731 C CA . GLY A 1 99 ? -10.972 2.706 -3.915 1.00 48.44 99 GLY A CA 1
ATOM 732 C C . GLY A 1 99 ? -11.068 1.227 -3.556 1.00 48.44 99 GLY A C 1
ATOM 733 O O . GLY A 1 99 ? -11.239 0.358 -4.417 1.00 48.44 99 GLY A O 1
ATOM 734 N N . HIS A 1 100 ? -10.959 0.929 -2.265 1.00 59.44 100 HIS A N 1
ATOM 735 C CA . HIS A 1 100 ? -11.367 -0.364 -1.743 1.00 59.44 100 HIS A CA 1
ATOM 736 C C . HIS A 1 100 ? -12.870 -0.495 -1.982 1.00 59.44 100 HIS A C 1
ATOM 738 O O . HIS A 1 100 ? -13.663 0.316 -1.538 1.00 59.44 100 HIS A O 1
ATOM 744 N N . THR A 1 101 ? -13.263 -1.467 -2.799 1.00 71.88 101 THR A N 1
ATOM 745 C CA . THR A 1 101 ? -14.619 -1.524 -3.369 1.00 71.88 101 THR A CA 1
ATOM 746 C C . THR A 1 101 ? -15.678 -2.043 -2.392 1.00 71.88 101 THR A C 1
ATOM 748 O O . THR A 1 101 ? -16.814 -2.287 -2.798 1.00 71.88 101 THR A O 1
ATOM 751 N N . GLY A 1 102 ? -15.303 -2.245 -1.125 1.00 80.25 102 GLY A N 1
ATOM 752 C CA . GLY A 1 102 ? -16.233 -2.572 -0.055 1.00 80.25 102 GLY A CA 1
ATOM 753 C C . GLY A 1 102 ? -17.046 -1.351 0.366 1.00 80.25 102 GLY A C 1
ATOM 754 O O . GLY A 1 102 ? -16.761 -0.223 -0.018 1.00 80.25 102 GLY A O 1
ATOM 755 N N . SER A 1 103 ? -18.099 -1.590 1.135 1.00 89.56 103 SER A N 1
ATOM 756 C CA . SER A 1 103 ? -18.823 -0.525 1.823 1.00 89.56 103 SER A CA 1
ATOM 757 C C . SER A 1 103 ? -19.075 -0.929 3.263 1.00 89.56 103 SER A C 1
ATOM 759 O O . SER A 1 103 ? -19.571 -2.039 3.504 1.00 89.56 103 SER A O 1
ATOM 761 N N . LEU A 1 104 ? -18.814 -0.019 4.192 1.00 91.12 104 LEU A N 1
ATOM 762 C CA . LEU A 1 104 ? -19.124 -0.174 5.603 1.00 91.12 104 LEU A CA 1
ATOM 763 C C . LEU A 1 104 ? -20.425 0.545 5.972 1.00 91.12 104 LEU A C 1
ATOM 765 O O . LEU A 1 104 ? -20.628 1.719 5.678 1.00 91.12 104 LEU A O 1
ATOM 769 N N . SER A 1 105 ? -21.300 -0.162 6.680 1.00 91.62 105 SER A N 1
ATOM 770 C CA . SER A 1 105 ? -22.429 0.413 7.400 1.00 91.62 105 SER A CA 1
ATOM 771 C C . SER A 1 105 ? -22.149 0.342 8.896 1.00 91.62 105 SER A C 1
ATOM 773 O O . SER A 1 105 ? -21.986 -0.740 9.458 1.00 91.62 105 SER A O 1
ATOM 775 N N . LEU A 1 106 ? -22.091 1.507 9.538 1.00 89.19 106 LEU A N 1
ATOM 776 C CA . LEU A 1 106 ? -21.839 1.662 10.970 1.00 89.19 106 LEU A CA 1
ATOM 777 C C . LEU A 1 106 ? -23.149 1.670 11.776 1.00 89.19 106 LEU A C 1
ATOM 779 O O . LEU A 1 106 ? -23.417 2.599 12.539 1.00 89.19 106 LEU A O 1
ATOM 783 N N . ASP A 1 107 ? -23.985 0.645 11.590 1.00 85.25 107 ASP A N 1
ATOM 784 C CA . ASP A 1 107 ? -25.147 0.425 12.456 1.00 85.25 107 ASP A CA 1
ATOM 785 C C . ASP A 1 107 ? -24.659 0.067 13.877 1.00 85.25 107 ASP A C 1
ATOM 787 O O . ASP A 1 107 ? -23.920 -0.908 14.034 1.00 85.25 107 ASP A O 1
ATOM 791 N N . PRO A 1 108 ? -25.044 0.823 14.926 1.00 79.38 108 PRO A N 1
ATOM 792 C CA . PRO A 1 108 ? -24.640 0.537 16.301 1.00 79.38 108 PRO A CA 1
ATOM 793 C C . PRO A 1 108 ? -25.050 -0.847 16.818 1.00 79.38 108 PRO A C 1
ATOM 795 O O . PRO A 1 108 ? -24.438 -1.315 17.774 1.00 79.38 108 PRO A O 1
ATOM 798 N N . ALA A 1 109 ? -26.090 -1.465 16.250 1.00 83.62 109 ALA A N 1
ATOM 799 C CA . ALA A 1 109 ? -26.552 -2.789 16.660 1.00 83.62 109 ALA A CA 1
ATOM 800 C C . ALA A 1 109 ? -25.778 -3.920 15.969 1.00 83.62 109 ALA A C 1
ATOM 802 O O . ALA A 1 109 ? -25.529 -4.951 16.587 1.00 83.62 109 ALA A O 1
ATOM 803 N N . GLN A 1 110 ? -25.421 -3.741 14.694 1.00 87.81 110 GLN A N 1
ATOM 804 C CA . GLN A 1 110 ? -24.664 -4.725 13.922 1.00 87.81 110 GLN A CA 1
ATOM 805 C C . GLN A 1 110 ? -23.959 -4.047 12.735 1.00 87.81 110 GLN A C 1
ATOM 807 O O . GLN A 1 110 ? -24.548 -3.930 11.655 1.00 87.81 110 GLN A O 1
ATOM 812 N N . PRO A 1 111 ? -22.694 -3.623 12.894 1.00 93.50 111 PRO A N 1
ATOM 813 C CA . PRO A 1 111 ? -21.907 -3.099 11.789 1.00 93.50 111 PRO A CA 1
ATOM 814 C C . PRO A 1 111 ? -21.790 -4.130 10.665 1.00 93.50 111 PRO A C 1
ATOM 816 O O . PRO A 1 111 ? -21.696 -5.337 10.909 1.00 93.50 111 PRO A O 1
ATOM 819 N N . LEU A 1 112 ? -21.775 -3.662 9.421 1.00 95.75 112 LEU A N 1
ATOM 820 C CA . LEU A 1 112 ? -21.830 -4.527 8.248 1.00 95.75 112 LEU A CA 1
ATOM 821 C C . LEU A 1 112 ? -20.855 -4.066 7.173 1.00 95.75 112 LEU A C 1
ATOM 823 O O . LEU A 1 112 ? -20.938 -2.938 6.697 1.00 95.75 112 LEU A O 1
ATOM 827 N N . ILE A 1 113 ? -19.994 -4.978 6.732 1.00 96.19 113 ILE A N 1
ATOM 828 C CA . ILE A 1 113 ? -19.171 -4.822 5.535 1.00 96.19 113 ILE A CA 1
ATOM 829 C C . ILE A 1 113 ? -19.836 -5.577 4.388 1.00 96.19 113 ILE A C 1
ATOM 831 O O . ILE A 1 113 ? -20.077 -6.785 4.481 1.00 96.19 113 ILE A O 1
ATOM 835 N N . ARG A 1 114 ? -20.093 -4.879 3.281 1.00 94.69 114 ARG A N 1
ATOM 836 C CA . ARG A 1 114 ? -20.549 -5.489 2.027 1.00 94.69 114 ARG A CA 1
ATOM 837 C C . ARG A 1 114 ? -19.451 -5.423 0.985 1.00 94.69 114 ARG A C 1
ATOM 839 O O . ARG A 1 114 ? -18.882 -4.362 0.748 1.00 94.69 114 ARG A O 1
ATOM 846 N N . LEU A 1 115 ? -19.186 -6.554 0.347 1.00 91.75 115 LEU A N 1
ATOM 847 C CA . LEU A 1 115 ? -18.280 -6.645 -0.787 1.00 91.75 115 LEU A CA 1
ATOM 848 C C . LEU A 1 115 ? -19.064 -6.745 -2.103 1.00 91.75 115 LEU A C 1
ATOM 850 O O . LEU A 1 115 ? -20.125 -7.376 -2.139 1.00 91.75 115 LEU A O 1
ATOM 854 N N . PRO A 1 116 ? -18.550 -6.163 -3.198 1.00 87.69 116 PRO A N 1
ATOM 855 C CA . PRO A 1 116 ? -19.231 -6.186 -4.479 1.00 87.69 116 PRO A CA 1
ATOM 856 C C . PRO A 1 116 ? -19.172 -7.584 -5.095 1.00 87.69 116 PRO A C 1
ATOM 858 O O . PRO A 1 116 ? -18.209 -8.339 -4.923 1.00 87.69 116 PRO A O 1
ATOM 861 N N . ALA A 1 117 ? -20.202 -7.921 -5.868 1.00 84.12 117 ALA A N 1
ATOM 862 C CA . ALA A 1 117 ? -20.249 -9.185 -6.586 1.00 84.12 117 ALA A CA 1
ATOM 863 C C . ALA A 1 117 ? -19.052 -9.319 -7.545 1.00 84.12 117 ALA A C 1
ATOM 865 O O . ALA A 1 117 ? -18.717 -8.396 -8.283 1.00 84.12 117 ALA A O 1
ATOM 866 N N . GLY A 1 118 ? -18.413 -10.492 -7.549 1.00 81.81 118 GLY A N 1
ATOM 867 C CA . GLY A 1 118 ? -17.306 -10.796 -8.462 1.00 81.81 118 GLY A CA 1
ATOM 868 C C . GLY A 1 118 ? -15.926 -10.293 -8.025 1.00 81.81 118 GLY A C 1
ATOM 869 O O . GLY A 1 118 ? -14.959 -10.535 -8.749 1.00 81.81 118 GLY A O 1
ATOM 870 N N . ILE A 1 119 ? -15.799 -9.657 -6.852 1.00 84.94 119 ILE A N 1
ATOM 871 C CA . ILE A 1 119 ? -14.487 -9.332 -6.279 1.00 84.94 119 ILE A CA 1
ATOM 872 C C . ILE A 1 119 ? -13.652 -10.606 -6.086 1.00 84.94 119 ILE A C 1
ATOM 874 O O . ILE A 1 119 ? -14.148 -11.635 -5.615 1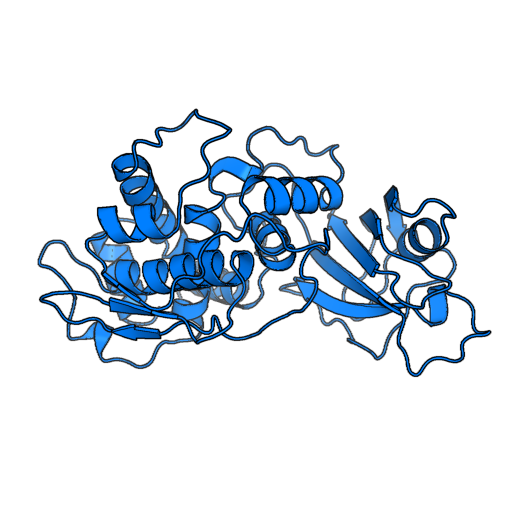.00 84.94 119 ILE A O 1
ATOM 878 N N . ASP A 1 120 ? -12.371 -10.564 -6.456 1.00 84.56 120 ASP A N 1
ATOM 879 C CA . ASP A 1 120 ? -11.487 -11.692 -6.179 1.00 84.56 120 ASP A CA 1
ATOM 880 C C . ASP A 1 120 ? -11.103 -11.762 -4.697 1.00 84.56 120 ASP A C 1
ATOM 882 O O . ASP A 1 120 ? -11.169 -10.790 -3.944 1.00 84.56 120 ASP A O 1
ATOM 886 N N . PHE A 1 121 ? -10.681 -12.951 -4.281 1.00 86.00 121 PHE A N 1
ATOM 887 C CA . PHE A 1 121 ? -10.382 -13.258 -2.890 1.00 86.00 121 PHE A CA 1
ATOM 888 C C . PHE A 1 121 ? -9.281 -12.373 -2.280 1.00 86.00 121 PHE A C 1
ATOM 890 O O . PHE A 1 121 ? -9.368 -11.995 -1.113 1.00 86.00 121 PHE A O 1
ATOM 897 N N . VAL A 1 122 ? -8.253 -12.032 -3.055 1.00 86.69 122 VAL A N 1
ATOM 898 C CA . VAL A 1 122 ? -7.104 -11.252 -2.585 1.00 86.69 122 VAL A CA 1
ATOM 899 C C . VAL A 1 122 ? -7.510 -9.790 -2.382 1.00 86.69 122 VAL A C 1
ATOM 901 O O . VAL A 1 122 ? -7.181 -9.188 -1.357 1.00 86.69 122 VAL A O 1
ATOM 904 N N . ARG A 1 123 ? -8.293 -9.232 -3.315 1.00 85.94 123 ARG A N 1
ATOM 905 C CA . ARG A 1 123 ? -8.870 -7.883 -3.190 1.00 85.94 123 ARG A CA 1
ATOM 906 C C . ARG A 1 123 ? -9.872 -7.795 -2.042 1.00 85.94 123 ARG A C 1
ATOM 908 O O . ARG A 1 123 ? -9.817 -6.840 -1.274 1.00 85.94 123 ARG A O 1
ATOM 915 N N . ALA A 1 124 ? -10.728 -8.804 -1.885 1.00 88.88 124 ALA A N 1
ATOM 916 C CA . ALA A 1 124 ? -11.701 -8.878 -0.798 1.00 88.88 124 ALA A CA 1
ATOM 917 C C . ALA A 1 124 ? -11.043 -8.780 0.582 1.00 88.88 124 ALA A C 1
ATOM 919 O O . ALA A 1 124 ? -11.551 -8.085 1.454 1.00 88.88 124 ALA A O 1
ATOM 920 N N . ARG A 1 125 ? -9.895 -9.439 0.782 1.00 90.88 125 ARG A N 1
ATOM 921 C CA . ARG A 1 125 ? -9.172 -9.389 2.061 1.00 90.88 125 ARG A CA 1
ATOM 922 C C . ARG A 1 125 ? -8.724 -7.980 2.410 1.00 90.88 125 ARG A C 1
ATOM 924 O O . ARG A 1 125 ? -8.986 -7.528 3.518 1.00 90.88 125 ARG A O 1
ATOM 931 N N . ILE A 1 126 ? -8.079 -7.305 1.464 1.00 90.81 126 ILE A N 1
ATOM 932 C CA . ILE A 1 126 ? -7.602 -5.936 1.663 1.00 90.81 126 ILE A CA 1
ATOM 933 C C . ILE A 1 126 ? -8.772 -4.972 1.873 1.00 90.81 126 ILE A C 1
ATOM 935 O O . ILE A 1 126 ? -8.704 -4.161 2.788 1.00 90.81 126 ILE A O 1
ATOM 939 N N . ALA A 1 127 ? -9.857 -5.109 1.102 1.00 92.50 127 ALA A N 1
ATOM 940 C CA . ALA A 1 127 ? -11.056 -4.296 1.290 1.00 92.50 127 ALA A CA 1
ATOM 941 C C . ALA A 1 127 ? -11.648 -4.477 2.696 1.00 92.50 127 ALA A C 1
ATOM 943 O O . ALA A 1 127 ? -11.870 -3.496 3.387 1.00 92.50 127 ALA A O 1
ATOM 944 N N . VAL A 1 128 ? -11.806 -5.717 3.173 1.00 94.44 128 VAL A N 1
ATOM 945 C CA . VAL A 1 128 ? -12.276 -5.968 4.547 1.00 94.44 128 VAL A CA 1
ATOM 946 C C . VAL A 1 128 ? -11.340 -5.349 5.584 1.00 94.44 128 VAL A C 1
ATOM 948 O O . VAL A 1 128 ? -11.816 -4.714 6.516 1.00 94.44 128 VAL A O 1
ATOM 951 N N . GLY A 1 129 ? -10.022 -5.507 5.434 1.00 95.06 129 GLY A N 1
ATOM 952 C CA . GLY A 1 129 ? -9.057 -4.892 6.349 1.00 95.06 129 GLY A CA 1
ATOM 953 C C . GLY A 1 129 ? -9.175 -3.364 6.391 1.00 95.06 129 GLY A C 1
ATOM 954 O O . GLY A 1 129 ? -9.132 -2.785 7.473 1.00 95.06 129 GLY A O 1
ATOM 955 N N . HIS A 1 130 ? -9.371 -2.734 5.232 1.00 95.12 130 HIS A N 1
ATOM 956 C CA . HIS A 1 130 ? -9.604 -1.297 5.116 1.00 95.12 130 HIS A CA 1
ATOM 957 C C . HIS A 1 130 ? -10.900 -0.862 5.818 1.00 95.12 130 HIS A C 1
ATOM 959 O O . HIS A 1 130 ? -10.861 0.016 6.676 1.00 95.12 130 HIS A O 1
ATOM 965 N N . GLU A 1 131 ? -12.028 -1.529 5.550 1.00 95.88 131 GLU A N 1
ATOM 966 C CA . GLU A 1 131 ? -13.300 -1.206 6.213 1.00 95.88 131 GLU A CA 1
ATOM 967 C C . GLU A 1 131 ? -13.244 -1.436 7.733 1.00 95.88 131 GLU A C 1
ATOM 969 O O . GLU A 1 131 ? -13.861 -0.708 8.510 1.00 95.88 131 GLU A O 1
ATOM 974 N N . ILE A 1 132 ? -12.480 -2.432 8.196 1.00 96.69 132 ILE A N 1
ATOM 975 C CA . ILE A 1 132 ? -12.223 -2.607 9.631 1.00 96.69 132 ILE A CA 1
ATOM 976 C C . ILE A 1 132 ? -11.438 -1.414 10.183 1.00 96.69 132 ILE A C 1
ATOM 978 O O . ILE A 1 132 ? -11.722 -0.977 11.293 1.00 96.69 132 ILE A O 1
ATOM 982 N N . GLY A 1 133 ? -10.503 -0.850 9.417 1.00 95.75 133 GLY A N 1
ATOM 983 C CA . GLY A 1 133 ? -9.829 0.402 9.757 1.00 95.75 133 GLY A CA 1
ATOM 984 C C . GLY A 1 133 ? -10.812 1.541 10.026 1.00 95.75 133 GLY A C 1
ATOM 985 O O . GLY A 1 133 ? -10.762 2.143 11.099 1.00 95.75 133 GLY A O 1
ATOM 986 N N . HIS A 1 134 ? -11.764 1.765 9.117 1.00 95.44 134 HIS A N 1
ATOM 987 C CA . HIS A 1 134 ? -12.849 2.738 9.312 1.00 95.44 134 HIS A CA 1
ATOM 988 C C . HIS A 1 134 ? -13.687 2.431 10.555 1.00 95.44 134 HIS A C 1
ATOM 990 O O . HIS A 1 134 ? -13.927 3.301 11.392 1.00 95.44 134 HIS A O 1
ATOM 996 N N . TYR A 1 135 ? -14.073 1.172 10.752 1.00 96.00 135 TYR A N 1
ATOM 997 C CA . TYR A 1 135 ? -14.778 0.765 11.966 1.00 96.00 135 TYR A CA 1
ATOM 998 C C . TYR A 1 135 ? -13.991 1.102 13.244 1.00 96.00 135 TYR A C 1
ATOM 1000 O O . TYR A 1 135 ? -14.557 1.665 14.183 1.00 96.00 135 TYR A O 1
ATOM 1008 N N . LEU A 1 136 ? -12.688 0.810 13.286 1.00 95.88 136 LEU A N 1
ATOM 1009 C CA . LEU A 1 136 ? -11.830 1.096 14.439 1.00 95.88 136 LEU A CA 1
ATOM 1010 C C . LEU A 1 136 ? -11.692 2.604 14.693 1.00 95.88 136 LEU A C 1
ATOM 1012 O O . LEU A 1 136 ? -11.731 3.024 15.850 1.00 95.88 136 LEU A O 1
ATOM 1016 N N . LEU A 1 137 ? -11.610 3.420 13.636 1.00 95.06 137 LEU A N 1
ATOM 1017 C CA . LEU A 1 137 ? -11.569 4.884 13.731 1.00 95.06 137 LEU A CA 1
ATOM 1018 C C . LEU A 1 137 ? -12.803 5.466 14.432 1.00 95.06 137 LEU A C 1
ATOM 1020 O O . LEU A 1 137 ? -12.685 6.425 15.205 1.00 95.06 137 LEU A O 1
ATOM 1024 N N . HIS A 1 138 ? -13.980 4.878 14.212 1.00 94.38 138 HIS A N 1
ATOM 1025 C CA . HIS A 1 138 ? -15.246 5.362 14.770 1.00 94.38 138 HIS A CA 1
ATOM 1026 C C . HIS A 1 138 ? -15.701 4.620 16.035 1.00 94.38 138 HIS A C 1
ATOM 1028 O O . HIS A 1 138 ? -16.593 5.099 16.737 1.00 94.38 138 HIS A O 1
ATOM 1034 N N . ARG A 1 139 ? -15.093 3.482 16.381 1.00 92.56 139 ARG A N 1
ATOM 1035 C CA . ARG A 1 139 ? -15.411 2.731 17.603 1.00 92.56 139 ARG A CA 1
ATOM 1036 C C . ARG A 1 139 ? -14.820 3.392 18.852 1.00 92.56 139 ARG A C 1
ATOM 1038 O O . ARG A 1 139 ? -13.674 3.834 18.867 1.00 92.56 139 ARG A O 1
ATOM 1045 N N . ARG A 1 140 ? -15.593 3.408 19.934 1.00 89.81 140 ARG A N 1
ATOM 1046 C CA . ARG A 1 140 ? -15.206 3.824 21.293 1.00 89.81 140 ARG A CA 1
ATOM 1047 C C . ARG A 1 140 ? -15.576 2.739 22.301 1.00 89.81 140 ARG A C 1
ATOM 1049 O O . ARG A 1 140 ? -16.264 1.776 21.951 1.00 89.81 140 ARG A O 1
ATOM 1056 N N . ALA A 1 141 ? -15.174 2.911 23.561 1.00 85.75 141 ALA A N 1
ATOM 1057 C CA . ALA A 1 141 ? -15.564 2.002 24.644 1.00 85.75 141 ALA A CA 1
ATOM 1058 C C . ALA A 1 141 ? -17.094 1.833 24.779 1.00 85.75 141 ALA A C 1
ATOM 1060 O O . ALA A 1 141 ? -17.568 0.739 25.070 1.00 85.75 141 ALA A O 1
ATOM 1061 N N . SER A 1 142 ? -17.869 2.891 24.513 1.00 84.38 142 SER A N 1
ATOM 1062 C CA . SER A 1 142 ? -19.339 2.893 24.571 1.00 84.38 142 SER A CA 1
ATOM 1063 C C . SER A 1 142 ? -20.038 2.447 23.276 1.00 84.38 142 SER A C 1
ATOM 1065 O O . SER A 1 142 ? -21.265 2.498 23.201 1.00 84.38 142 SER A O 1
ATOM 1067 N N . GLY A 1 143 ? -19.287 2.020 22.254 1.00 88.25 143 GLY A N 1
ATOM 1068 C CA . GLY A 1 143 ? -19.809 1.637 20.938 1.00 88.25 143 GLY A CA 1
ATOM 1069 C C . GLY A 1 143 ? -19.387 2.597 19.824 1.00 88.25 143 GLY A C 1
ATOM 1070 O O . GLY A 1 143 ? -18.364 3.271 19.924 1.00 88.25 143 GLY A O 1
ATOM 1071 N N . ILE A 1 144 ? -20.148 2.644 18.728 1.00 91.31 144 ILE A N 1
ATOM 1072 C CA . ILE A 1 144 ? -19.852 3.527 17.589 1.00 91.31 144 ILE A CA 1
ATOM 1073 C C . ILE A 1 144 ? -20.137 4.992 17.939 1.00 91.31 144 ILE A C 1
ATOM 1075 O O . ILE A 1 144 ? -21.246 5.352 18.346 1.00 91.31 144 ILE A O 1
ATOM 1079 N N . ASP A 1 145 ? -19.156 5.859 17.698 1.00 90.31 145 ASP A N 1
ATOM 1080 C CA . ASP A 1 145 ? -19.296 7.308 17.793 1.00 90.31 145 ASP A CA 1
ATOM 1081 C C . ASP A 1 145 ? -20.134 7.846 16.626 1.00 90.31 145 ASP A C 1
ATOM 1083 O O . ASP A 1 145 ? -19.633 8.175 15.551 1.00 90.31 145 ASP A O 1
ATOM 1087 N N . ARG A 1 146 ? -21.444 7.963 16.863 1.00 86.69 146 ARG A N 1
ATOM 1088 C CA . ARG A 1 146 ? -22.427 8.426 15.870 1.00 86.69 146 ARG A CA 1
ATOM 1089 C C . ARG A 1 146 ? -22.139 9.817 15.310 1.00 86.69 146 ARG A C 1
ATOM 1091 O O . ARG A 1 146 ? -22.662 10.136 14.248 1.00 86.69 146 ARG A O 1
ATOM 1098 N N . PHE A 1 147 ? -21.389 10.659 16.024 1.00 86.88 147 PHE A N 1
ATOM 1099 C CA . PHE A 1 147 ? -21.071 11.996 15.531 1.00 86.88 147 PHE A CA 1
ATOM 1100 C C . PHE A 1 147 ? -20.018 11.921 14.431 1.00 86.88 147 PHE A C 1
ATOM 1102 O O . PHE A 1 147 ? -20.211 12.491 13.365 1.00 86.88 147 PHE A O 1
ATOM 1109 N N . THR A 1 148 ? -18.936 11.176 14.667 1.00 89.00 148 THR A N 1
ATOM 1110 C CA . THR A 1 148 ? -17.859 11.034 13.679 1.00 89.00 148 THR A CA 1
ATOM 1111 C C . THR A 1 148 ? -18.248 10.099 12.538 1.00 89.00 148 THR A C 1
ATOM 1113 O O . THR A 1 148 ? -17.929 10.400 11.400 1.00 89.00 148 THR A O 1
ATOM 1116 N N . ALA A 1 149 ? -19.026 9.047 12.809 1.00 87.00 149 ALA A N 1
ATOM 1117 C CA . ALA A 1 149 ? -19.496 8.086 11.805 1.00 87.00 149 ALA A CA 1
ATOM 1118 C C . ALA A 1 149 ? -20.462 8.665 10.747 1.00 87.00 149 ALA A C 1
ATOM 1120 O O . ALA A 1 149 ? -20.785 7.988 9.776 1.00 87.00 149 ALA A O 1
ATOM 1121 N N . ARG A 1 150 ? -20.989 9.879 10.959 1.00 85.12 150 ARG A N 1
ATOM 1122 C CA . ARG A 1 150 ? -21.874 10.582 10.008 1.00 85.12 150 ARG A CA 1
ATOM 1123 C C . ARG A 1 150 ? -21.135 11.582 9.124 1.00 85.12 150 ARG A C 1
ATOM 1125 O O . ARG A 1 150 ? -21.756 12.149 8.229 1.00 85.12 150 ARG A O 1
ATOM 1132 N N . LEU A 1 151 ? -19.871 11.861 9.427 1.00 85.19 151 LEU A N 1
ATOM 1133 C CA . LEU A 1 151 ? -19.058 12.774 8.637 1.00 85.19 151 LEU A CA 1
ATOM 1134 C C . LEU A 1 151 ? -18.578 12.059 7.375 1.00 85.19 151 LEU A C 1
ATOM 1136 O O . LEU A 1 151 ? -18.414 10.840 7.366 1.00 85.19 151 LEU A O 1
ATOM 1140 N N . GLU A 1 152 ? -18.361 12.824 6.311 1.00 85.69 152 GLU A N 1
ATOM 1141 C CA . GLU A 1 152 ? -17.693 12.302 5.124 1.00 85.69 152 GLU A CA 1
ATOM 1142 C C . GLU A 1 152 ? -16.238 11.966 5.459 1.00 85.69 152 GLU A C 1
ATOM 1144 O O . GLU A 1 152 ? -15.557 12.738 6.141 1.00 85.69 152 GLU A O 1
ATOM 1149 N N . SER A 1 153 ? -15.773 10.818 4.965 1.00 86.88 153 SER A N 1
ATOM 1150 C CA . SER A 1 153 ? -14.404 10.362 5.190 1.00 86.88 153 SER A CA 1
ATOM 1151 C C . SER A 1 153 ? -13.410 11.314 4.532 1.00 86.88 153 SER A C 1
ATOM 1153 O O . SER A 1 153 ? -13.492 11.622 3.338 1.00 86.88 153 SER A O 1
ATOM 1155 N N . THR A 1 154 ? -12.457 11.799 5.321 1.00 90.88 154 THR A N 1
ATOM 1156 C CA . THR A 1 154 ? -11.374 12.645 4.818 1.00 90.88 154 THR A CA 1
ATOM 1157 C C . THR A 1 154 ? -10.250 11.805 4.195 1.00 90.88 154 THR A C 1
ATOM 1159 O O . THR A 1 154 ? -10.043 10.659 4.589 1.00 90.88 154 THR A O 1
ATOM 1162 N N . PRO A 1 155 ? -9.411 12.371 3.302 1.00 90.12 155 PRO A N 1
ATOM 1163 C CA . PRO A 1 155 ? -8.238 11.660 2.777 1.00 90.12 155 PRO A CA 1
ATOM 1164 C C . PRO A 1 155 ? -7.286 11.124 3.859 1.00 90.12 155 PRO A C 1
ATOM 1166 O O . PRO A 1 155 ? -6.576 10.149 3.639 1.00 90.12 155 PRO A O 1
ATOM 1169 N N . ALA A 1 156 ? -7.258 11.763 5.032 1.00 90.62 156 ALA A N 1
ATOM 1170 C CA . ALA A 1 156 ? -6.468 11.309 6.170 1.00 90.62 156 ALA A CA 1
ATOM 1171 C C . ALA A 1 156 ? -7.081 10.078 6.862 1.00 90.62 156 ALA A C 1
ATOM 1173 O O . ALA A 1 156 ? -6.344 9.212 7.329 1.00 90.62 156 ALA A O 1
ATOM 1174 N N . GLU A 1 157 ? -8.411 9.994 6.928 1.00 92.56 157 GLU A N 1
ATOM 1175 C CA . GLU A 1 157 ? -9.117 8.809 7.427 1.00 92.56 157 GLU A CA 1
ATOM 1176 C C . GLU A 1 157 ? -8.933 7.631 6.477 1.00 92.56 157 GLU A C 1
ATOM 1178 O O . GLU A 1 157 ? -8.552 6.555 6.932 1.00 92.56 157 GLU A O 1
ATOM 1183 N N . GLU A 1 158 ? -9.072 7.861 5.168 1.00 92.12 158 GLU A N 1
ATOM 1184 C CA . GLU A 1 158 ? -8.772 6.856 4.143 1.00 92.12 158 GLU A CA 1
ATOM 1185 C C . GLU A 1 158 ? -7.343 6.319 4.285 1.00 92.12 158 GLU A C 1
ATOM 1187 O O . GLU A 1 158 ? -7.148 5.109 4.378 1.00 92.12 158 GLU A O 1
ATOM 1192 N N . ALA A 1 159 ? -6.345 7.199 4.422 1.00 91.88 159 ALA A N 1
ATOM 1193 C CA . ALA A 1 159 ? -4.950 6.793 4.600 1.00 91.88 159 ALA A CA 1
ATOM 1194 C C . ALA A 1 159 ? -4.739 5.888 5.827 1.00 91.88 159 ALA A C 1
ATOM 1196 O O . ALA A 1 159 ? -4.004 4.898 5.760 1.00 91.88 159 ALA A O 1
ATOM 1197 N N . ILE A 1 160 ? -5.385 6.213 6.954 1.00 94.75 160 ILE A N 1
ATOM 1198 C CA . ILE A 1 160 ? -5.312 5.403 8.176 1.00 94.75 160 ILE A CA 1
ATOM 1199 C C . ILE A 1 160 ? -6.074 4.087 8.023 1.00 94.7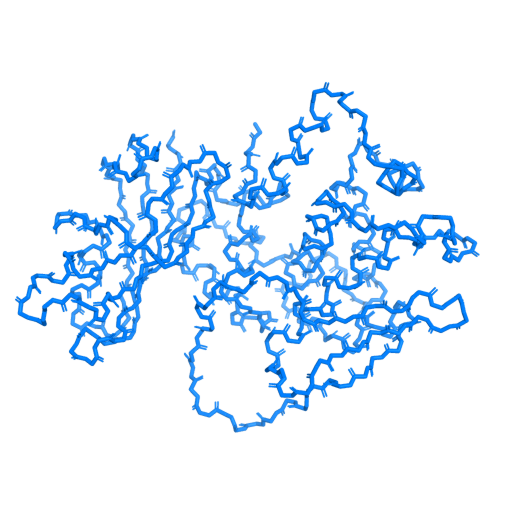5 160 ILE A C 1
ATOM 1201 O O . ILE A 1 160 ? -5.597 3.060 8.504 1.00 94.75 160 ILE A O 1
ATOM 1205 N N . ALA A 1 161 ? -7.216 4.078 7.341 1.00 94.75 161 ALA A N 1
ATOM 1206 C CA . ALA A 1 161 ? -7.970 2.862 7.069 1.00 94.75 161 ALA A CA 1
ATOM 1207 C C . ALA A 1 161 ? -7.197 1.914 6.133 1.00 94.75 161 ALA A C 1
ATOM 1209 O O . ALA A 1 161 ? -7.085 0.716 6.400 1.00 94.75 161 ALA A O 1
ATOM 1210 N N . GLU A 1 162 ? -6.566 2.436 5.078 1.00 93.50 162 GLU A N 1
ATOM 1211 C CA . GLU A 1 162 ? -5.667 1.661 4.218 1.00 93.50 162 GLU A CA 1
ATOM 1212 C C . GLU A 1 162 ? -4.463 1.104 4.989 1.00 93.50 162 GLU A C 1
ATOM 1214 O O . GLU A 1 162 ? -4.096 -0.065 4.817 1.00 93.50 162 GLU A O 1
ATOM 1219 N N . TYR A 1 163 ? -3.860 1.922 5.858 1.00 94.69 163 TYR A N 1
ATOM 1220 C CA . TYR A 1 163 ? -2.794 1.494 6.760 1.00 94.69 163 TYR A CA 1
ATOM 1221 C C . TYR A 1 163 ? -3.261 0.357 7.679 1.00 94.69 163 TYR A C 1
ATOM 1223 O O . TYR A 1 163 ? -2.604 -0.684 7.750 1.00 94.69 163 TYR A O 1
ATOM 1231 N N . ALA A 1 164 ? -4.439 0.489 8.293 1.00 94.94 164 ALA A N 1
ATOM 1232 C CA . ALA A 1 164 ? -5.037 -0.541 9.137 1.00 94.94 164 ALA A CA 1
ATOM 1233 C C . ALA A 1 164 ? -5.179 -1.874 8.394 1.00 94.94 164 ALA A C 1
ATOM 1235 O O . ALA A 1 164 ? -4.772 -2.916 8.908 1.00 94.94 164 ALA A O 1
ATOM 1236 N N . GLY A 1 165 ? -5.682 -1.849 7.156 1.00 93.69 165 GLY A N 1
ATOM 1237 C CA . GLY A 1 165 ? -5.812 -3.052 6.338 1.00 93.69 165 GLY A CA 1
ATOM 1238 C C . GLY A 1 165 ? -4.477 -3.765 6.111 1.00 93.69 165 GLY A C 1
ATOM 1239 O O . GLY A 1 165 ? -4.415 -4.996 6.165 1.00 93.69 165 GLY A O 1
ATOM 1240 N N . ARG A 1 166 ? -3.386 -3.013 5.922 1.00 93.00 166 ARG A N 1
ATOM 1241 C CA . ARG A 1 166 ? -2.039 -3.586 5.797 1.00 93.00 166 ARG A CA 1
ATOM 1242 C C . ARG A 1 166 ? -1.538 -4.150 7.123 1.00 93.00 166 ARG A C 1
ATOM 1244 O O . ARG A 1 166 ? -1.062 -5.282 7.140 1.00 93.00 166 ARG A O 1
ATOM 1251 N N . VAL A 1 167 ? -1.680 -3.419 8.224 1.00 93.38 167 VAL A N 1
ATOM 1252 C CA . VAL A 1 167 ? -1.224 -3.858 9.554 1.00 93.38 167 VAL A CA 1
ATOM 1253 C C . VAL A 1 167 ? -1.979 -5.109 10.015 1.00 93.38 167 VAL A C 1
ATOM 1255 O O . VAL A 1 167 ? -1.350 -6.088 10.406 1.00 93.38 167 VAL A O 1
ATOM 1258 N N . LEU A 1 168 ? -3.305 -5.150 9.870 1.00 93.44 168 LEU A N 1
ATOM 1259 C CA . LEU A 1 168 ? -4.137 -6.301 10.248 1.00 93.44 168 LEU A CA 1
ATOM 1260 C C . LEU A 1 168 ? -3.802 -7.574 9.456 1.00 93.44 168 LEU A C 1
ATOM 1262 O O . LEU A 1 168 ? -3.948 -8.683 9.961 1.00 93.44 168 LEU A O 1
ATOM 1266 N N . LEU A 1 169 ? -3.370 -7.446 8.200 1.00 91.88 169 LEU A N 1
ATOM 1267 C CA . LEU A 1 169 ? -3.110 -8.601 7.334 1.00 91.88 169 LEU A CA 1
ATOM 1268 C C . LEU A 1 169 ? -1.625 -8.970 7.238 1.00 91.88 169 LEU A C 1
ATOM 1270 O O . LEU A 1 169 ? -1.305 -10.083 6.820 1.00 91.88 169 LEU A O 1
ATOM 1274 N N . MET A 1 170 ? -0.724 -8.047 7.587 1.00 91.19 170 MET A N 1
ATOM 1275 C CA . MET A 1 170 ? 0.720 -8.150 7.354 1.00 91.19 170 MET A CA 1
ATOM 1276 C C . MET A 1 170 ? 1.571 -7.550 8.490 1.00 91.19 170 MET A C 1
ATOM 1278 O O . MET A 1 170 ? 2.694 -7.110 8.226 1.00 91.19 170 MET A O 1
ATOM 1282 N N . ARG A 1 171 ? 1.089 -7.535 9.747 1.00 88.44 171 ARG A N 1
ATOM 1283 C CA . ARG A 1 171 ? 1.794 -6.937 10.907 1.00 88.44 171 ARG A CA 1
ATOM 1284 C C . ARG A 1 171 ? 3.279 -7.297 10.948 1.00 88.44 171 ARG A C 1
ATOM 1286 O O . ARG A 1 171 ? 4.121 -6.405 10.990 1.00 88.44 171 ARG A O 1
ATOM 1293 N N . HIS A 1 172 ? 3.581 -8.590 10.834 1.00 83.75 172 HIS A N 1
ATOM 1294 C CA . HIS A 1 172 ? 4.935 -9.145 10.942 1.00 83.75 172 HIS A CA 1
ATOM 1295 C C . HIS A 1 172 ? 5.525 -9.605 9.604 1.00 83.75 172 HIS A C 1
ATOM 1297 O O . HIS A 1 172 ? 6.492 -10.357 9.588 1.00 83.75 172 HIS A O 1
ATOM 1303 N N . ALA A 1 173 ? 4.967 -9.178 8.465 1.00 85.06 173 ALA A N 1
ATOM 1304 C CA . ALA A 1 173 ? 5.361 -9.715 7.158 1.00 85.06 173 ALA A CA 1
ATOM 1305 C C . ALA A 1 173 ? 6.853 -9.536 6.817 1.00 85.06 173 ALA A C 1
ATOM 1307 O O . ALA A 1 173 ? 7.361 -10.288 5.980 1.00 85.06 173 ALA A O 1
ATOM 1308 N N . TYR A 1 174 ? 7.515 -8.574 7.469 1.00 85.50 174 TYR A N 1
ATOM 1309 C CA . TYR A 1 174 ? 8.907 -8.182 7.252 1.00 85.50 174 TYR A CA 1
ATOM 1310 C C . TYR A 1 174 ? 9.776 -8.241 8.522 1.00 85.50 174 TYR A C 1
ATOM 1312 O O . TYR A 1 174 ? 10.897 -7.736 8.503 1.00 85.50 174 TYR A O 1
ATOM 1320 N N . ALA A 1 175 ? 9.288 -8.831 9.620 1.00 80.81 175 ALA A N 1
ATOM 1321 C CA . ALA A 1 175 ? 10.000 -8.827 10.904 1.00 80.81 175 ALA A CA 1
ATOM 1322 C C . ALA A 1 175 ? 11.400 -9.468 10.813 1.00 80.81 175 ALA A C 1
ATOM 1324 O O . ALA A 1 175 ? 12.357 -8.903 11.331 1.00 80.81 175 ALA A O 1
ATOM 1325 N N . ASP A 1 176 ? 11.528 -10.562 10.057 1.00 76.00 176 ASP A N 1
ATOM 1326 C CA . ASP A 1 176 ? 12.778 -11.337 9.933 1.00 76.00 176 ASP A CA 1
ATOM 1327 C C . ASP A 1 176 ? 13.595 -10.982 8.684 1.00 76.00 176 ASP A C 1
ATOM 1329 O O . ASP A 1 176 ? 14.508 -11.706 8.282 1.00 76.00 176 ASP A O 1
ATOM 1333 N N . THR A 1 177 ? 13.240 -9.887 8.012 1.00 81.25 177 THR A N 1
ATOM 1334 C CA . THR A 1 177 ? 13.940 -9.462 6.796 1.00 81.25 177 THR A CA 1
ATOM 1335 C C . THR A 1 177 ? 15.139 -8.594 7.149 1.00 81.25 177 THR A C 1
ATOM 1337 O O . THR A 1 177 ? 15.095 -7.787 8.075 1.00 81.25 177 THR A O 1
ATOM 1340 N N . SER A 1 178 ? 16.236 -8.772 6.417 1.00 79.12 178 SER A N 1
ATOM 1341 C CA . SER A 1 178 ? 17.448 -7.976 6.605 1.00 79.12 178 SER A CA 1
ATOM 1342 C C . SER A 1 178 ? 17.522 -6.849 5.582 1.00 79.12 178 SER A C 1
ATOM 1344 O O . SER A 1 178 ? 17.038 -6.994 4.459 1.00 79.12 178 SER A O 1
ATOM 1346 N N . TYR A 1 179 ? 18.230 -5.770 5.924 1.00 75.38 179 TYR A N 1
ATOM 1347 C CA . TYR A 1 179 ? 18.496 -4.665 4.998 1.00 75.38 179 TYR A CA 1
ATOM 1348 C C . TYR A 1 179 ? 19.123 -5.142 3.679 1.00 75.38 179 TYR A C 1
ATOM 1350 O O . TYR A 1 179 ? 18.800 -4.626 2.616 1.00 75.38 179 TYR A O 1
ATOM 1358 N N . ALA A 1 180 ? 19.986 -6.164 3.717 1.00 79.44 180 ALA A N 1
ATOM 1359 C CA . ALA A 1 180 ? 20.644 -6.727 2.535 1.00 79.44 180 ALA A CA 1
ATOM 1360 C C . ALA A 1 180 ? 19.700 -7.519 1.609 1.00 79.44 180 ALA A C 1
ATOM 1362 O O . ALA A 1 180 ? 20.065 -7.821 0.475 1.00 79.44 180 ALA A O 1
ATOM 1363 N N . SER A 1 181 ? 18.496 -7.862 2.070 1.00 87.88 181 SER A N 1
ATOM 1364 C CA . SER A 1 181 ? 17.523 -8.621 1.282 1.00 87.88 181 SER A CA 1
ATOM 1365 C C . SER A 1 181 ? 16.979 -7.782 0.129 1.00 87.88 181 SER A C 1
ATOM 1367 O O . SER A 1 181 ? 16.847 -6.566 0.252 1.00 87.88 181 SER A O 1
ATOM 1369 N N . ASN A 1 182 ? 16.634 -8.426 -0.988 1.00 93.88 182 ASN A N 1
ATOM 1370 C CA . ASN A 1 182 ? 15.962 -7.751 -2.094 1.00 93.88 182 ASN A CA 1
ATOM 1371 C C . ASN A 1 182 ? 14.521 -7.401 -1.684 1.00 93.88 182 ASN A C 1
ATOM 1373 O O . ASN A 1 182 ? 13.675 -8.289 -1.549 1.00 93.88 182 ASN A O 1
ATOM 1377 N N . VAL A 1 183 ? 14.236 -6.110 -1.507 1.00 94.19 183 VAL A N 1
ATOM 1378 C CA . VAL A 1 183 ? 12.943 -5.606 -1.013 1.00 94.19 183 VAL A CA 1
ATOM 1379 C C . VAL A 1 183 ? 11.779 -6.081 -1.878 1.00 94.19 183 VAL A C 1
ATOM 1381 O O . VAL A 1 183 ? 10.720 -6.457 -1.376 1.00 94.19 183 VAL A O 1
ATOM 1384 N N . VAL A 1 184 ? 11.962 -6.088 -3.198 1.00 95.25 184 VAL A N 1
ATOM 1385 C CA . VAL A 1 184 ? 10.908 -6.480 -4.137 1.00 95.25 184 VAL A CA 1
ATOM 1386 C C . VAL A 1 184 ? 10.570 -7.964 -3.994 1.00 95.25 184 VAL A C 1
ATOM 1388 O O . VAL A 1 184 ? 9.391 -8.331 -4.014 1.00 95.25 184 VAL A O 1
ATOM 1391 N N . LEU A 1 185 ? 11.576 -8.818 -3.808 1.00 93.81 185 LEU A N 1
ATOM 1392 C CA . LEU A 1 185 ? 11.356 -10.239 -3.562 1.00 93.81 185 LEU A CA 1
ATOM 1393 C C . LEU A 1 185 ? 10.587 -10.461 -2.252 1.00 93.81 185 LEU A C 1
ATOM 1395 O O . LEU A 1 185 ? 9.639 -11.253 -2.229 1.00 93.81 185 LEU A O 1
ATOM 1399 N N . GLU A 1 186 ? 10.923 -9.712 -1.200 1.00 93.19 186 GLU A N 1
ATOM 1400 C CA . GLU A 1 186 ? 10.193 -9.759 0.067 1.00 93.19 186 GLU A CA 1
ATOM 1401 C C . GLU A 1 186 ? 8.744 -9.285 -0.071 1.00 93.19 186 GLU A C 1
ATOM 1403 O O . GLU A 1 186 ? 7.846 -9.962 0.432 1.00 93.19 186 GLU A O 1
ATOM 1408 N N . CYS A 1 187 ? 8.469 -8.227 -0.842 1.00 93.50 187 CYS A N 1
ATOM 1409 C CA . CYS A 1 187 ? 7.099 -7.817 -1.181 1.00 93.50 187 CYS A CA 1
ATOM 1410 C C . CYS A 1 187 ? 6.308 -8.951 -1.843 1.00 93.50 187 CYS A C 1
ATOM 1412 O O . CYS A 1 187 ? 5.160 -9.221 -1.483 1.00 93.50 187 CYS A O 1
ATOM 1414 N N . MET A 1 188 ? 6.907 -9.635 -2.823 1.00 92.00 188 MET A N 1
ATOM 1415 C CA . MET A 1 188 ? 6.246 -10.742 -3.517 1.00 92.00 188 MET A CA 1
ATOM 1416 C C . MET A 1 188 ? 5.998 -11.928 -2.582 1.00 92.00 188 MET A C 1
ATOM 1418 O O . MET A 1 188 ? 4.946 -12.567 -2.663 1.00 92.00 188 MET A O 1
ATOM 1422 N N . ASN A 1 189 ? 6.946 -12.230 -1.695 1.00 90.62 189 ASN A N 1
ATOM 1423 C CA . ASN A 1 189 ? 6.801 -13.289 -0.705 1.00 90.62 189 ASN A CA 1
ATOM 1424 C C . ASN A 1 189 ? 5.713 -12.942 0.320 1.00 90.62 189 ASN A C 1
ATOM 1426 O O . ASN A 1 189 ? 4.835 -13.768 0.565 1.00 90.62 189 ASN A O 1
ATOM 1430 N N . ALA A 1 190 ? 5.704 -11.718 0.849 1.00 90.06 190 ALA A N 1
ATOM 1431 C CA . ALA A 1 190 ? 4.680 -11.220 1.763 1.00 90.06 190 ALA A CA 1
ATOM 1432 C C . ALA A 1 190 ? 3.281 -11.252 1.133 1.00 90.06 190 ALA A C 1
ATOM 1434 O O . ALA A 1 190 ? 2.358 -11.807 1.733 1.00 90.06 190 ALA A O 1
ATOM 1435 N N . ALA A 1 191 ? 3.135 -10.765 -0.105 1.00 90.75 191 ALA A N 1
ATOM 1436 C CA . ALA A 1 191 ? 1.871 -10.803 -0.841 1.00 90.75 191 ALA A CA 1
ATOM 1437 C C . ALA A 1 191 ? 1.317 -12.233 -0.961 1.00 90.75 191 ALA A C 1
ATOM 1439 O O . ALA A 1 191 ? 0.129 -12.464 -0.733 1.00 90.75 191 ALA A O 1
ATOM 1440 N N . ARG A 1 192 ? 2.189 -13.210 -1.258 1.00 88.50 192 ARG A N 1
ATOM 1441 C CA . ARG A 1 192 ? 1.816 -14.632 -1.327 1.00 88.50 192 ARG A CA 1
ATOM 1442 C C . ARG A 1 192 ? 1.504 -15.236 0.043 1.00 88.50 192 ARG A C 1
ATOM 1444 O O . ARG A 1 192 ? 0.567 -16.013 0.142 1.00 88.50 192 ARG A O 1
ATOM 1451 N N . ARG A 1 193 ? 2.272 -14.918 1.091 1.00 87.50 193 ARG A N 1
ATOM 1452 C CA . ARG A 1 193 ? 2.048 -15.458 2.448 1.00 87.50 193 ARG A CA 1
ATOM 1453 C C . ARG A 1 193 ? 0.727 -14.957 3.043 1.00 87.50 193 ARG A C 1
ATOM 1455 O O . ARG A 1 193 ? -0.013 -15.734 3.645 1.00 87.50 193 ARG A O 1
ATOM 1462 N N . ALA A 1 194 ? 0.423 -13.674 2.854 1.00 86.50 194 ALA A N 1
ATOM 1463 C CA . ALA A 1 194 ? -0.758 -13.022 3.420 1.00 86.50 194 ALA A CA 1
ATOM 1464 C C . ALA A 1 194 ? -2.018 -13.114 2.531 1.00 86.50 194 ALA A C 1
ATOM 1466 O O . ALA A 1 194 ? -3.111 -12.740 2.979 1.00 86.50 194 ALA A O 1
ATOM 1467 N N . ASP A 1 195 ? -1.892 -13.637 1.303 1.00 87.56 195 ASP A N 1
ATOM 1468 C CA . ASP A 1 195 ? -2.907 -13.585 0.241 1.00 87.56 195 ASP A CA 1
ATOM 1469 C C . ASP A 1 195 ? -3.452 -12.159 0.048 1.00 87.56 195 ASP A C 1
ATOM 1471 O O . ASP A 1 195 ? -4.656 -11.912 0.163 1.00 87.56 195 ASP A O 1
ATOM 1475 N N . VAL A 1 196 ? -2.554 -11.210 -0.217 1.00 88.06 196 VAL A N 1
ATOM 1476 C CA . VAL A 1 196 ? -2.889 -9.806 -0.509 1.00 88.06 196 VAL A CA 1
ATOM 1477 C C . VAL A 1 196 ? -2.308 -9.364 -1.854 1.00 88.06 196 VAL A C 1
ATOM 1479 O O . VAL A 1 196 ? -1.531 -10.083 -2.486 1.00 88.06 196 VAL A O 1
ATOM 1482 N N . THR A 1 197 ? -2.723 -8.194 -2.340 1.00 90.38 197 THR A N 1
ATOM 1483 C CA . THR A 1 197 ? -2.206 -7.665 -3.605 1.00 90.38 197 THR A CA 1
ATOM 1484 C C . THR A 1 197 ? -0.731 -7.295 -3.460 1.00 90.38 197 THR A C 1
ATOM 1486 O O . THR A 1 197 ? -0.272 -6.910 -2.382 1.00 90.38 197 THR A O 1
ATOM 1489 N N . LEU A 1 198 ? 0.021 -7.358 -4.565 1.00 91.25 198 LEU A N 1
ATOM 1490 C CA . LEU A 1 198 ? 1.419 -6.918 -4.561 1.00 91.25 198 LEU A CA 1
ATOM 1491 C C . LEU A 1 198 ? 1.533 -5.433 -4.199 1.00 91.25 198 LEU A C 1
ATOM 1493 O O . LEU A 1 198 ? 2.463 -5.050 -3.502 1.00 91.25 198 LEU A O 1
ATOM 1497 N N . HIS A 1 199 ? 0.564 -4.617 -4.622 1.00 91.56 199 HIS A N 1
ATOM 1498 C CA . HIS A 1 199 ? 0.489 -3.205 -4.252 1.00 91.56 199 HIS A CA 1
ATOM 1499 C C . HIS A 1 199 ? 0.385 -3.010 -2.734 1.00 91.56 199 HIS A C 1
ATOM 1501 O O . HIS A 1 199 ? 1.107 -2.191 -2.179 1.00 91.56 199 HIS A O 1
ATOM 1507 N N . ALA A 1 200 ? -0.467 -3.777 -2.043 1.00 91.31 200 ALA A N 1
ATOM 1508 C CA . ALA A 1 200 ? -0.596 -3.673 -0.591 1.00 91.31 200 ALA A CA 1
ATOM 1509 C C . ALA A 1 200 ? 0.698 -4.073 0.132 1.00 91.31 200 ALA A C 1
ATOM 1511 O O . ALA A 1 200 ? 1.122 -3.380 1.053 1.00 91.31 200 ALA A O 1
ATOM 1512 N N . ALA A 1 201 ? 1.346 -5.158 -0.306 1.00 92.50 201 ALA A N 1
ATOM 1513 C CA . ALA A 1 201 ? 2.635 -5.576 0.243 1.00 92.50 201 ALA A CA 1
ATOM 1514 C C . ALA A 1 201 ? 3.740 -4.536 -0.028 1.00 92.50 201 ALA A C 1
ATOM 1516 O O . ALA A 1 201 ? 4.524 -4.229 0.867 1.00 92.50 201 ALA A O 1
ATOM 1517 N N . ALA A 1 202 ? 3.760 -3.944 -1.225 1.00 93.00 202 ALA A N 1
ATOM 1518 C CA . ALA A 1 202 ? 4.678 -2.871 -1.598 1.00 93.00 202 ALA A CA 1
ATOM 1519 C C . ALA A 1 202 ? 4.462 -1.597 -0.764 1.00 93.00 202 ALA A C 1
ATOM 1521 O O . ALA A 1 202 ? 5.427 -1.016 -0.283 1.00 93.00 202 ALA A O 1
ATOM 1522 N N . ALA A 1 203 ? 3.211 -1.191 -0.531 1.00 91.81 203 ALA A N 1
ATOM 1523 C CA . ALA A 1 203 ? 2.889 -0.066 0.349 1.00 91.81 203 ALA A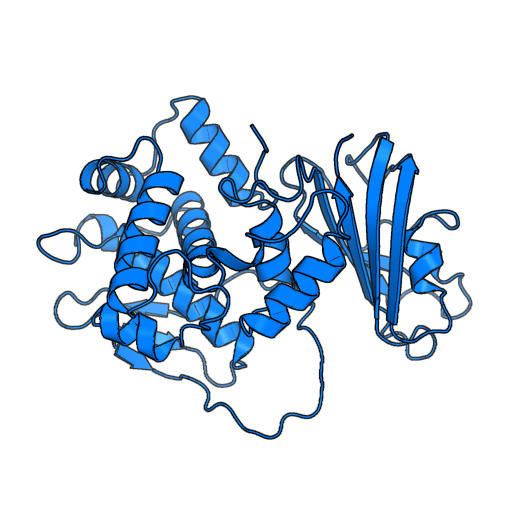 CA 1
ATOM 1524 C C . ALA A 1 203 ? 3.317 -0.337 1.795 1.00 91.81 203 ALA A C 1
ATOM 1526 O O . ALA A 1 203 ? 3.888 0.543 2.434 1.00 91.81 203 ALA A O 1
ATOM 1527 N N . ARG A 1 204 ? 3.142 -1.578 2.272 1.00 92.50 204 ARG A N 1
ATOM 1528 C CA . ARG A 1 204 ? 3.535 -1.996 3.623 1.00 92.50 204 ARG A CA 1
ATOM 1529 C C . ARG A 1 204 ? 5.024 -1.786 3.899 1.00 92.50 204 ARG A C 1
ATOM 1531 O O . ARG A 1 204 ? 5.375 -1.454 5.020 1.00 92.50 204 ARG A O 1
ATOM 1538 N N . VAL A 1 205 ? 5.897 -1.948 2.902 1.00 91.25 205 VAL A N 1
ATOM 1539 C CA . VAL A 1 205 ? 7.347 -1.718 3.060 1.00 91.25 205 VAL A CA 1
ATOM 1540 C C . VAL A 1 205 ? 7.667 -0.287 3.485 1.00 91.25 205 VAL A C 1
ATOM 1542 O O . VAL A 1 205 ? 8.604 -0.078 4.248 1.00 91.25 205 VAL A O 1
ATOM 1545 N N . GLY A 1 206 ? 6.904 0.685 2.987 1.00 88.06 206 GLY A N 1
ATOM 1546 C CA . GLY A 1 206 ? 7.088 2.088 3.330 1.00 88.06 206 GLY A CA 1
ATOM 1547 C C . GLY A 1 206 ? 6.306 2.529 4.560 1.00 88.06 206 GLY A C 1
ATOM 1548 O O . GLY A 1 206 ? 6.338 3.711 4.871 1.00 88.06 206 GLY A O 1
ATOM 1549 N N . ASP A 1 207 ? 5.568 1.651 5.236 1.00 90.31 207 ASP A N 1
ATOM 1550 C CA . ASP A 1 207 ? 4.809 2.058 6.414 1.00 90.31 207 ASP A CA 1
ATOM 1551 C C . ASP A 1 207 ? 5.754 2.447 7.581 1.00 90.31 207 ASP A C 1
ATOM 1553 O O . ASP A 1 207 ? 6.815 1.837 7.745 1.00 90.31 207 ASP A O 1
ATOM 1557 N N . PRO A 1 208 ? 5.380 3.425 8.432 1.00 86.00 208 PRO A N 1
ATOM 1558 C CA . PRO A 1 208 ? 6.244 3.964 9.489 1.00 86.00 208 PRO A CA 1
ATOM 1559 C C . PRO A 1 208 ? 6.821 2.939 10.466 1.00 86.00 208 PRO A C 1
ATOM 1561 O O . PRO A 1 208 ? 7.920 3.149 10.984 1.00 86.00 208 PRO A O 1
ATOM 1564 N N . ASP A 1 209 ? 6.102 1.857 10.746 1.00 86.50 209 ASP A N 1
ATOM 1565 C CA . ASP A 1 209 ? 6.493 0.813 11.695 1.00 86.50 209 ASP A CA 1
ATOM 1566 C C . ASP A 1 209 ? 7.358 -0.295 11.072 1.00 86.50 209 ASP A C 1
ATOM 1568 O O . ASP A 1 209 ? 7.931 -1.107 11.797 1.00 86.50 209 ASP A O 1
ATOM 1572 N N . VAL A 1 210 ? 7.538 -0.306 9.748 1.00 87.75 210 VAL A N 1
ATOM 1573 C CA . VAL A 1 210 ? 8.474 -1.219 9.080 1.00 87.75 210 VAL A CA 1
ATOM 1574 C C . VAL A 1 210 ? 9.867 -0.596 9.052 1.00 87.75 210 VAL A C 1
ATOM 1576 O O . VAL A 1 210 ? 10.095 0.450 8.449 1.00 87.75 210 VAL A O 1
ATOM 1579 N N . LYS A 1 211 ? 10.823 -1.243 9.729 1.00 84.88 211 LYS A N 1
ATOM 1580 C CA . LYS A 1 211 ? 12.209 -0.751 9.865 1.00 84.88 211 LYS A CA 1
ATOM 1581 C C . LYS A 1 211 ? 13.250 -1.580 9.112 1.00 84.88 211 LYS A C 1
ATOM 1583 O O . LYS A 1 211 ? 14.374 -1.123 8.934 1.00 84.88 211 LYS A O 1
ATOM 1588 N N . SER A 1 212 ? 12.875 -2.769 8.648 1.00 82.44 212 SER A N 1
ATOM 1589 C CA . SER A 1 212 ? 13.790 -3.799 8.142 1.00 82.44 212 SER A CA 1
ATOM 1590 C C . SER A 1 212 ? 14.579 -3.402 6.887 1.00 82.44 212 SER A C 1
ATOM 1592 O O . SER A 1 212 ? 15.662 -3.930 6.650 1.00 82.44 212 SER A O 1
ATOM 1594 N N . PHE A 1 213 ? 14.060 -2.459 6.096 1.00 79.25 213 PHE A N 1
ATOM 1595 C CA . PHE A 1 213 ? 14.599 -2.101 4.778 1.00 79.25 213 PHE A CA 1
ATOM 1596 C C . PHE A 1 213 ? 15.246 -0.710 4.706 1.00 79.25 213 PHE A C 1
ATOM 1598 O O . PHE A 1 213 ? 15.577 -0.259 3.616 1.00 79.25 213 PHE A O 1
ATOM 1605 N N . GLY A 1 214 ? 15.451 -0.018 5.831 1.00 77.38 214 GLY A N 1
ATOM 1606 C CA . GLY A 1 214 ? 15.992 1.349 5.806 1.00 77.38 214 GLY A CA 1
ATOM 1607 C C . GLY A 1 214 ? 15.037 2.350 5.140 1.00 77.38 214 GLY A C 1
ATOM 1608 O O . GLY A 1 214 ? 13.819 2.188 5.231 1.00 77.38 214 GLY A O 1
ATOM 1609 N N . SER A 1 215 ? 15.568 3.418 4.531 1.00 84.94 215 SER A N 1
ATOM 1610 C CA . SER A 1 215 ? 14.764 4.470 3.886 1.00 84.94 215 SER A CA 1
ATOM 1611 C C . SER A 1 215 ? 14.442 4.098 2.436 1.00 84.94 215 SER A C 1
ATOM 1613 O O . SER A 1 215 ? 15.302 4.128 1.555 1.00 84.94 215 SER A O 1
ATOM 1615 N N . VAL A 1 216 ? 13.189 3.715 2.184 1.00 89.81 216 VAL A N 1
ATOM 1616 C CA . VAL A 1 216 ? 12.696 3.394 0.839 1.00 89.81 216 VAL A CA 1
ATOM 1617 C C . VAL A 1 216 ? 12.129 4.661 0.202 1.00 89.81 216 VAL A C 1
ATOM 1619 O O . VAL A 1 216 ? 11.029 5.092 0.543 1.00 89.81 216 VAL A O 1
ATOM 1622 N N . ALA A 1 217 ? 12.864 5.240 -0.746 1.00 90.25 217 ALA A N 1
ATOM 1623 C CA . ALA A 1 217 ? 12.472 6.453 -1.469 1.00 90.25 217 ALA A CA 1
ATOM 1624 C C . ALA A 1 217 ? 11.273 6.230 -2.404 1.00 90.25 217 ALA A C 1
ATOM 1626 O O . ALA A 1 217 ? 10.497 7.151 -2.682 1.00 90.25 217 ALA A O 1
ATOM 1627 N N . GLY A 1 218 ? 11.097 5.002 -2.897 1.00 92.56 218 GLY A N 1
ATOM 1628 C CA . GLY A 1 218 ? 9.867 4.629 -3.576 1.00 92.56 218 GLY A CA 1
ATOM 1629 C C . GLY A 1 218 ? 9.882 3.266 -4.247 1.00 92.56 218 GLY A C 1
ATOM 1630 O O . GLY A 1 218 ? 10.900 2.578 -4.304 1.00 92.56 218 GLY A O 1
ATOM 1631 N N . LEU A 1 219 ? 8.723 2.882 -4.777 1.00 95.56 219 LEU A N 1
ATOM 1632 C CA . LEU A 1 219 ? 8.524 1.663 -5.555 1.00 95.56 219 LEU A CA 1
ATOM 1633 C C . LEU A 1 219 ? 7.784 1.981 -6.854 1.00 95.56 219 LEU A C 1
ATOM 1635 O O . LEU A 1 219 ? 6.844 2.774 -6.859 1.00 95.56 219 LEU A O 1
ATOM 1639 N N . ILE A 1 220 ? 8.175 1.350 -7.961 1.00 96.06 220 ILE A N 1
ATOM 1640 C CA . ILE A 1 220 ? 7.557 1.549 -9.278 1.00 96.06 220 ILE A CA 1
ATOM 1641 C C . ILE A 1 220 ? 7.282 0.193 -9.920 1.00 96.06 220 ILE A C 1
ATOM 1643 O O . ILE A 1 220 ? 8.189 -0.626 -10.074 1.00 96.06 220 ILE A O 1
ATOM 1647 N N . LEU A 1 221 ? 6.035 -0.031 -10.343 1.00 96.31 221 LEU A N 1
ATOM 1648 C CA . LEU A 1 221 ? 5.710 -1.130 -11.244 1.00 96.31 221 LEU A CA 1
ATOM 1649 C C . LEU A 1 221 ? 5.808 -0.652 -12.689 1.00 96.31 221 LEU A C 1
ATOM 1651 O O . LEU A 1 221 ? 5.104 0.269 -13.098 1.00 96.31 221 LEU A O 1
ATOM 1655 N N . TRP A 1 222 ? 6.605 -1.352 -13.480 1.00 96.38 222 TRP A N 1
ATOM 1656 C CA . TRP A 1 222 ? 6.792 -1.171 -14.909 1.00 96.38 222 TRP A CA 1
ATOM 1657 C C . TRP A 1 222 ? 6.024 -2.234 -15.685 1.00 96.38 222 TRP A C 1
ATOM 1659 O O . TRP A 1 222 ? 5.939 -3.395 -15.275 1.00 96.38 222 TRP A O 1
ATOM 1669 N N . ARG A 1 223 ? 5.494 -1.842 -16.840 1.00 95.06 223 ARG A N 1
ATOM 1670 C CA . ARG A 1 223 ? 4.793 -2.727 -17.771 1.00 95.06 223 ARG A CA 1
ATOM 1671 C C . ARG A 1 223 ? 5.182 -2.380 -19.199 1.00 95.06 223 ARG A C 1
ATOM 1673 O O . ARG A 1 223 ? 5.441 -1.217 -19.501 1.00 95.06 223 ARG A O 1
ATOM 1680 N N . ILE A 1 224 ? 5.182 -3.380 -20.077 1.00 93.56 224 ILE A N 1
ATOM 1681 C CA . ILE A 1 224 ? 5.250 -3.137 -21.520 1.00 93.56 224 ILE A CA 1
ATOM 1682 C C . ILE A 1 224 ? 4.043 -2.290 -21.945 1.00 93.56 224 ILE A C 1
ATOM 1684 O O . ILE A 1 224 ? 2.895 -2.701 -21.787 1.00 93.56 224 ILE A O 1
ATOM 1688 N N . ASN A 1 225 ? 4.309 -1.118 -22.509 1.00 91.00 225 ASN A N 1
ATOM 1689 C CA . ASN A 1 225 ? 3.309 -0.274 -23.133 1.00 91.00 225 ASN A CA 1
ATOM 1690 C C . ASN A 1 225 ? 2.796 -0.962 -24.412 1.00 91.00 225 ASN A C 1
ATOM 1692 O O . ASN A 1 225 ? 3.584 -1.159 -25.343 1.00 91.00 225 ASN A O 1
ATOM 1696 N N . PRO A 1 226 ? 1.500 -1.316 -24.493 1.00 87.44 226 PRO A N 1
ATOM 1697 C CA . PRO A 1 226 ? 0.944 -1.985 -25.666 1.00 87.44 226 PRO A CA 1
ATOM 1698 C C . PRO A 1 226 ? 0.927 -1.094 -26.915 1.00 87.44 226 PRO A C 1
ATOM 1700 O O . PRO A 1 226 ? 0.870 -1.622 -28.021 1.00 87.44 226 PRO A O 1
ATOM 1703 N N . ALA A 1 227 ? 0.990 0.233 -26.755 1.00 88.38 227 ALA A N 1
ATOM 1704 C CA . ALA A 1 227 ? 1.044 1.182 -27.865 1.00 88.38 227 ALA A CA 1
ATOM 1705 C C . ALA A 1 227 ? 2.460 1.366 -28.440 1.00 88.38 227 ALA A C 1
ATOM 1707 O O . ALA A 1 227 ? 2.616 1.976 -29.495 1.00 88.38 227 ALA A O 1
ATOM 1708 N N . ALA A 1 228 ? 3.500 0.874 -27.759 1.00 88.62 228 ALA A N 1
ATOM 1709 C CA . ALA A 1 228 ? 4.864 0.964 -28.260 1.00 88.62 228 ALA A CA 1
ATOM 1710 C C . ALA A 1 228 ? 5.109 -0.078 -29.364 1.00 88.62 228 ALA A C 1
ATOM 1712 O O . ALA A 1 228 ? 4.648 -1.219 -29.269 1.00 88.62 228 ALA A O 1
ATOM 1713 N N . ALA A 1 229 ? 5.867 0.306 -30.395 1.00 87.69 229 ALA A N 1
ATOM 1714 C CA . ALA A 1 229 ? 6.199 -0.577 -31.508 1.00 87.69 229 ALA A CA 1
ATOM 1715 C C . ALA A 1 229 ? 6.897 -1.858 -31.006 1.00 87.69 229 ALA A C 1
ATOM 1717 O O . ALA A 1 229 ? 7.742 -1.809 -30.109 1.00 87.69 229 ALA A O 1
ATOM 1718 N N . ARG A 1 230 ? 6.504 -3.026 -31.537 1.00 86.19 230 ARG A N 1
ATOM 1719 C CA . ARG A 1 230 ? 6.967 -4.334 -31.027 1.00 86.19 230 ARG A CA 1
ATOM 1720 C C . ARG A 1 230 ? 8.464 -4.565 -31.239 1.00 86.19 230 ARG A C 1
ATOM 1722 O O . ARG A 1 230 ? 9.083 -5.243 -30.422 1.00 86.19 230 ARG A O 1
ATOM 1729 N N . ASP A 1 231 ? 9.004 -4.008 -32.312 1.00 87.94 231 ASP A N 1
ATOM 1730 C CA . ASP A 1 231 ? 10.409 -4.034 -32.724 1.00 87.94 231 ASP A CA 1
ATOM 1731 C C . ASP A 1 231 ? 11.293 -3.056 -31.934 1.00 87.94 231 ASP A C 1
ATOM 1733 O O . ASP A 1 231 ? 12.517 -3.192 -31.928 1.00 87.94 231 ASP A O 1
ATOM 1737 N N . ALA A 1 232 ? 10.699 -2.098 -31.216 1.00 90.19 232 ALA A N 1
ATOM 1738 C CA . ALA A 1 232 ? 11.451 -1.221 -30.335 1.00 90.19 232 ALA A CA 1
ATOM 1739 C C . ALA A 1 232 ? 12.125 -2.014 -29.201 1.00 90.19 232 ALA A C 1
ATOM 1741 O O . ALA A 1 232 ? 11.594 -3.003 -28.683 1.00 90.19 232 ALA A O 1
ATOM 1742 N N . ALA A 1 233 ? 13.286 -1.523 -28.760 1.00 91.75 233 ALA A N 1
ATOM 1743 C CA . ALA A 1 233 ? 14.012 -2.100 -27.634 1.00 91.75 233 ALA A CA 1
ATOM 1744 C C . ALA A 1 233 ? 13.114 -2.203 -26.387 1.00 91.75 233 ALA A C 1
ATOM 1746 O O . ALA A 1 233 ? 12.384 -1.263 -26.061 1.00 91.75 233 ALA A O 1
ATOM 1747 N N . LEU A 1 234 ? 13.208 -3.321 -25.655 1.00 91.88 234 LEU A N 1
ATOM 1748 C CA . LEU A 1 234 ? 12.345 -3.605 -24.502 1.00 91.88 234 LEU A CA 1
ATOM 1749 C C . LEU A 1 234 ? 12.351 -2.471 -23.466 1.00 91.88 234 LEU A C 1
ATOM 1751 O O . LEU A 1 234 ? 11.291 -2.075 -22.992 1.00 91.88 234 LEU A O 1
ATOM 1755 N N . ALA A 1 235 ? 13.521 -1.895 -23.178 1.00 94.19 235 ALA A N 1
ATOM 1756 C CA . ALA A 1 235 ? 13.661 -0.769 -22.255 1.00 94.19 235 ALA A CA 1
ATOM 1757 C C . ALA A 1 235 ? 12.758 0.423 -22.629 1.00 94.19 235 ALA A C 1
ATOM 1759 O O . ALA A 1 235 ? 12.058 0.962 -21.778 1.00 94.19 235 ALA A O 1
ATOM 1760 N N . SER A 1 236 ? 12.696 0.771 -23.919 1.00 93.56 236 SER A N 1
ATOM 1761 C CA . SER A 1 236 ? 11.860 1.862 -24.444 1.00 93.56 236 SER A CA 1
ATOM 1762 C C . SER A 1 236 ? 10.364 1.536 -24.435 1.00 93.56 236 SER A C 1
ATOM 1764 O O . SER A 1 236 ? 9.537 2.440 -24.517 1.00 93.56 236 SER A O 1
ATOM 1766 N N . ARG A 1 237 ? 10.008 0.252 -24.328 1.00 94.19 237 ARG A N 1
ATOM 1767 C CA . ARG A 1 237 ? 8.624 -0.220 -24.220 1.00 94.19 237 ARG A CA 1
ATOM 1768 C C . ARG A 1 237 ? 8.162 -0.323 -22.767 1.00 94.19 237 ARG A C 1
ATOM 1770 O O . ARG A 1 237 ? 6.961 -0.350 -22.535 1.00 94.19 237 ARG A O 1
ATOM 1777 N N . LEU A 1 238 ? 9.068 -0.400 -21.793 1.00 95.75 238 LEU A N 1
ATOM 1778 C CA . LEU A 1 238 ? 8.728 -0.483 -20.371 1.00 95.75 238 LEU A CA 1
ATOM 1779 C C . LEU A 1 238 ? 8.415 0.899 -19.814 1.00 95.75 238 LEU A C 1
ATOM 1781 O O . LEU A 1 238 ? 9.314 1.717 -19.655 1.00 95.75 238 LEU A O 1
ATOM 1785 N N . THR A 1 239 ? 7.159 1.130 -19.451 1.00 95.56 239 THR A N 1
ATOM 1786 C CA . THR A 1 239 ? 6.698 2.388 -18.853 1.00 95.56 239 THR A CA 1
ATOM 1787 C C . THR A 1 239 ? 6.159 2.146 -17.444 1.00 95.56 239 THR A C 1
ATOM 1789 O O . THR A 1 239 ? 5.581 1.076 -17.208 1.00 95.56 239 THR A O 1
ATOM 1792 N N . PRO A 1 240 ? 6.272 3.107 -16.509 1.00 94.88 240 PRO A N 1
ATOM 1793 C CA . PRO A 1 240 ? 5.619 2.986 -15.213 1.00 94.88 240 PRO A CA 1
ATOM 1794 C C . PRO A 1 240 ? 4.107 2.826 -15.391 1.00 94.88 240 PRO A C 1
ATOM 1796 O O . PRO A 1 240 ? 3.483 3.602 -16.115 1.00 94.88 240 PRO A O 1
ATOM 1799 N N . SER A 1 241 ? 3.537 1.826 -14.725 1.00 92.62 241 SER A N 1
ATOM 1800 C CA . SER A 1 241 ? 2.101 1.553 -14.634 1.00 92.62 241 SER A CA 1
ATOM 1801 C C . SER A 1 241 ? 1.508 2.121 -13.346 1.00 92.62 241 SER A C 1
ATOM 1803 O O . SER A 1 241 ? 0.380 2.603 -13.358 1.00 92.62 241 SER A O 1
ATOM 1805 N N . TRP A 1 242 ? 2.254 2.058 -12.241 1.00 92.12 242 TRP A N 1
ATOM 1806 C CA . TRP A 1 242 ? 1.962 2.757 -10.991 1.00 92.12 242 TRP A CA 1
ATOM 1807 C C . TRP A 1 242 ? 3.232 2.927 -10.163 1.00 92.12 242 TRP A C 1
ATOM 1809 O O . TRP A 1 242 ? 4.251 2.293 -10.437 1.00 92.12 242 TRP A O 1
ATOM 1819 N N . HIS A 1 243 ? 3.158 3.784 -9.148 1.00 93.25 243 HIS A N 1
ATOM 1820 C CA . HIS A 1 243 ? 4.251 4.022 -8.219 1.00 93.25 243 HIS A CA 1
ATOM 1821 C C . HIS A 1 243 ? 3.741 4.352 -6.809 1.00 93.25 243 HIS A C 1
ATOM 1823 O O . HIS A 1 243 ? 2.609 4.816 -6.646 1.00 93.25 243 HIS A O 1
ATOM 1829 N N . LEU A 1 244 ? 4.614 4.123 -5.831 1.00 91.94 244 LEU A N 1
ATOM 1830 C CA . LEU A 1 244 ? 4.524 4.503 -4.424 1.00 91.94 244 LEU A CA 1
ATOM 1831 C C . LEU A 1 244 ? 5.794 5.292 -4.100 1.00 91.94 244 LEU A C 1
ATOM 1833 O O . LEU A 1 244 ? 6.795 4.719 -3.682 1.00 91.94 244 LEU A O 1
ATOM 1837 N N . CYS A 1 245 ? 5.783 6.588 -4.410 1.00 88.44 245 CYS A N 1
ATOM 1838 C CA . CYS A 1 245 ? 6.922 7.484 -4.200 1.00 88.44 245 CYS A CA 1
ATOM 1839 C C . CYS A 1 245 ? 6.401 8.775 -3.560 1.00 88.44 245 CYS A C 1
ATOM 1841 O O . CYS A 1 245 ? 6.207 9.765 -4.264 1.00 88.44 245 CYS A O 1
ATOM 1843 N N . GLY A 1 246 ? 6.101 8.751 -2.256 1.00 74.50 246 GLY A N 1
ATOM 1844 C CA . GLY A 1 246 ? 5.371 9.813 -1.544 1.00 74.50 246 GLY A CA 1
AT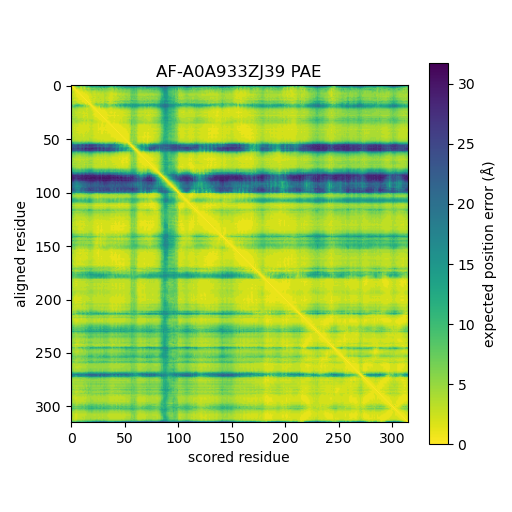OM 1845 C C . GLY A 1 246 ? 5.887 11.247 -1.748 1.00 74.50 246 GLY A C 1
ATOM 1846 O O . GLY A 1 246 ? 5.102 12.187 -1.659 1.00 74.50 246 GLY A O 1
ATOM 1847 N N . GLY A 1 247 ? 7.172 11.427 -2.076 1.00 76.31 247 GLY A N 1
ATOM 1848 C CA . GLY A 1 247 ? 7.785 12.734 -2.346 1.00 76.31 247 GLY A CA 1
ATOM 1849 C C . GLY A 1 247 ? 8.162 13.017 -3.806 1.00 76.31 247 GLY A C 1
ATOM 1850 O O . GLY A 1 247 ? 8.641 14.113 -4.091 1.00 76.31 247 GLY A O 1
ATOM 1851 N N . ALA A 1 248 ? 7.981 12.068 -4.732 1.00 86.00 248 ALA A N 1
ATOM 1852 C CA . ALA A 1 248 ? 8.488 12.190 -6.099 1.00 86.00 248 ALA A CA 1
ATOM 1853 C C . ALA A 1 248 ? 7.387 12.131 -7.166 1.00 86.00 248 ALA A C 1
ATOM 1855 O O . ALA A 1 248 ? 6.527 11.249 -7.176 1.00 86.00 248 ALA A O 1
ATOM 1856 N N . PHE A 1 249 ? 7.469 13.041 -8.135 1.00 89.81 249 PHE A N 1
ATOM 1857 C CA . PHE A 1 249 ? 6.690 12.993 -9.360 1.00 89.81 249 PHE A CA 1
ATOM 1858 C C . PHE A 1 249 ? 7.250 11.922 -10.302 1.00 89.81 249 PHE A C 1
ATOM 1860 O O . PHE A 1 249 ? 8.396 12.021 -10.748 1.00 89.81 249 PHE A O 1
ATOM 1867 N N . ILE A 1 250 ? 6.418 10.940 -10.657 1.00 92.50 250 ILE A N 1
ATOM 1868 C CA . ILE A 1 250 ? 6.743 9.886 -11.622 1.00 92.50 250 ILE A CA 1
ATOM 1869 C C . ILE A 1 250 ? 5.825 10.025 -12.850 1.00 92.50 250 ILE A C 1
ATOM 1871 O O . ILE A 1 250 ? 4.606 9.896 -12.722 1.00 92.50 250 ILE A O 1
ATOM 1875 N N . PRO A 1 251 ? 6.367 10.263 -14.058 1.00 90.62 251 PRO A N 1
ATOM 1876 C CA . PRO A 1 251 ? 5.567 10.452 -15.268 1.00 90.62 251 PRO A CA 1
ATOM 1877 C C . PRO A 1 251 ? 5.046 9.112 -15.829 1.00 90.62 251 PRO A C 1
ATOM 1879 O O . PRO A 1 251 ? 5.565 8.571 -16.808 1.00 90.62 251 PRO A O 1
ATOM 1882 N N . VAL A 1 252 ? 3.995 8.577 -15.200 1.00 89.38 252 VAL A N 1
ATOM 1883 C CA . VAL A 1 252 ? 3.314 7.319 -15.570 1.00 89.38 252 VAL A CA 1
ATOM 1884 C C . VAL A 1 252 ? 2.913 7.311 -17.046 1.00 89.38 252 VAL A C 1
ATOM 1886 O O . VAL A 1 252 ? 2.334 8.273 -17.548 1.00 89.38 252 VAL A O 1
ATOM 1889 N N . GLY A 1 253 ? 3.258 6.230 -17.754 1.00 86.44 253 GLY A N 1
ATOM 1890 C CA . GLY A 1 253 ? 3.003 6.064 -19.192 1.00 86.44 253 GLY A CA 1
ATOM 1891 C C . GLY A 1 253 ? 3.745 7.036 -20.123 1.00 86.44 253 GLY A C 1
ATOM 1892 O O . GLY A 1 253 ? 3.596 6.929 -21.338 1.00 86.44 253 GLY A O 1
ATOM 1893 N N . ARG A 1 254 ? 4.529 7.982 -19.585 1.00 85.88 254 ARG A N 1
ATOM 1894 C CA . ARG A 1 254 ? 5.203 9.047 -20.350 1.00 85.88 254 ARG A CA 1
ATOM 1895 C C . ARG A 1 254 ? 6.728 8.965 -20.303 1.00 85.88 254 ARG A C 1
ATOM 1897 O O . ARG A 1 254 ? 7.380 9.562 -21.154 1.00 85.88 254 ARG A O 1
ATOM 1904 N N . CYS A 1 255 ? 7.307 8.234 -19.349 1.00 91.44 255 CYS A N 1
ATOM 1905 C CA . CYS A 1 255 ? 8.720 7.849 -19.379 1.00 91.44 255 CYS A CA 1
ATOM 1906 C C . CYS A 1 255 ? 8.897 6.347 -19.595 1.00 91.44 255 CYS A C 1
ATOM 1908 O O . CYS A 1 255 ? 7.953 5.566 -19.465 1.00 91.44 255 CYS A O 1
ATOM 1910 N N . HIS A 1 256 ? 10.131 5.962 -19.911 1.00 94.38 256 HIS A N 1
ATOM 1911 C CA . HIS A 1 256 ? 10.527 4.581 -20.131 1.00 94.38 256 HIS A CA 1
ATOM 1912 C C . HIS A 1 256 ? 11.797 4.231 -19.350 1.00 94.38 256 HIS A C 1
ATOM 1914 O O . HIS A 1 256 ? 12.538 5.120 -18.922 1.00 94.38 256 HIS A O 1
ATOM 1920 N N . ALA A 1 257 ? 12.048 2.936 -19.161 1.00 94.69 257 ALA A N 1
ATOM 1921 C CA . ALA A 1 257 ? 13.268 2.465 -18.517 1.00 94.69 257 ALA A CA 1
ATOM 1922 C C . ALA A 1 257 ? 14.507 2.820 -19.362 1.00 94.69 257 ALA A C 1
ATOM 1924 O O . ALA A 1 257 ? 14.509 2.682 -20.589 1.00 94.69 257 ALA A O 1
ATOM 1925 N N . ARG A 1 258 ? 15.597 3.248 -18.715 1.00 94.12 258 ARG A N 1
ATOM 1926 C CA . ARG A 1 258 ? 16.877 3.487 -19.404 1.00 94.12 258 ARG A CA 1
ATOM 1927 C C . ARG A 1 258 ? 17.478 2.158 -19.854 1.00 94.12 258 ARG A C 1
ATOM 1929 O O . ARG A 1 258 ? 17.446 1.189 -19.100 1.00 94.12 258 ARG A O 1
ATOM 1936 N N . ARG A 1 259 ? 18.080 2.112 -21.048 1.00 92.56 259 ARG A N 1
ATOM 1937 C CA . ARG A 1 259 ? 18.642 0.871 -21.622 1.00 92.56 259 ARG A CA 1
ATOM 1938 C C . ARG A 1 259 ? 19.676 0.189 -20.721 1.00 92.56 259 ARG A C 1
ATOM 1940 O O . ARG A 1 259 ? 19.705 -1.030 -20.683 1.00 92.56 259 ARG A O 1
ATOM 1947 N N . SER A 1 260 ? 20.484 0.965 -20.004 1.00 92.69 260 SER A N 1
ATOM 1948 C CA . SER A 1 260 ? 21.522 0.472 -19.089 1.00 92.69 260 SER A CA 1
ATOM 1949 C C . SER A 1 260 ? 21.061 0.334 -17.632 1.00 92.69 260 SER A C 1
ATOM 1951 O O . SER A 1 260 ? 21.886 0.048 -16.772 1.00 92.69 260 SER A O 1
ATOM 1953 N N . SER A 1 261 ? 19.780 0.584 -17.330 1.00 96.50 261 SER A N 1
ATOM 1954 C CA . SER A 1 261 ? 19.262 0.456 -15.958 1.00 96.50 261 SER A CA 1
ATOM 1955 C C . SER A 1 261 ? 19.088 -1.003 -15.554 1.00 96.50 261 SER A C 1
ATOM 1957 O O . SER A 1 261 ? 18.801 -1.858 -16.400 1.00 96.50 261 SER A O 1
ATOM 1959 N N . LEU A 1 262 ? 19.151 -1.268 -14.248 1.00 96.88 262 LEU A N 1
ATOM 1960 C CA . LEU A 1 262 ? 18.880 -2.591 -13.685 1.00 96.88 262 LEU A CA 1
ATOM 1961 C C . LEU A 1 262 ? 17.492 -3.094 -14.092 1.00 96.88 262 LEU A C 1
ATOM 1963 O O . LEU A 1 262 ? 17.318 -4.269 -14.392 1.00 96.88 262 LEU A O 1
ATOM 1967 N N . ILE A 1 263 ? 16.513 -2.188 -14.170 1.00 96.50 263 ILE A N 1
ATOM 1968 C CA . ILE A 1 263 ? 15.135 -2.472 -14.593 1.00 96.50 263 ILE A CA 1
ATOM 1969 C C . ILE A 1 263 ? 15.101 -3.075 -16.004 1.00 96.50 263 ILE A C 1
ATOM 1971 O O . ILE A 1 263 ? 14.400 -4.061 -16.234 1.00 96.50 263 ILE A O 1
ATOM 1975 N N . ALA A 1 264 ? 15.846 -2.496 -16.950 1.00 95.56 264 ALA A N 1
ATOM 1976 C CA . ALA A 1 264 ? 15.909 -2.994 -18.323 1.00 95.56 264 ALA A CA 1
ATOM 1977 C C . ALA A 1 264 ? 16.661 -4.328 -18.417 1.00 95.56 264 ALA A C 1
ATOM 1979 O O . ALA A 1 264 ? 16.24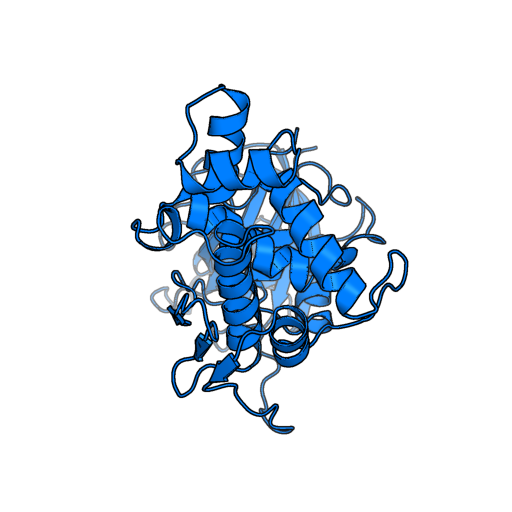8 -5.210 -19.173 1.00 95.56 264 ALA A O 1
ATOM 1980 N N . GLU A 1 265 ? 17.726 -4.483 -17.633 1.00 95.31 265 GLU A N 1
ATOM 1981 C CA . GLU A 1 265 ? 18.513 -5.713 -17.548 1.00 95.31 265 GLU A CA 1
ATOM 1982 C C . GLU A 1 265 ? 17.663 -6.887 -17.048 1.00 95.31 265 GLU A C 1
ATOM 1984 O O . GLU A 1 265 ? 17.505 -7.875 -17.767 1.00 95.31 265 GLU A O 1
ATOM 1989 N N . VAL A 1 266 ? 17.013 -6.754 -15.883 1.00 95.56 266 VAL A N 1
ATOM 1990 C CA . VAL A 1 266 ? 16.175 -7.835 -15.334 1.00 95.56 266 VAL A CA 1
ATOM 1991 C C . VAL A 1 266 ? 14.973 -8.142 -16.226 1.00 95.56 266 VAL A C 1
ATOM 1993 O O . VAL A 1 266 ? 14.568 -9.297 -16.335 1.00 95.56 266 VAL A O 1
ATOM 1996 N N . ALA A 1 267 ? 14.409 -7.138 -16.906 1.00 94.19 267 ALA A N 1
ATOM 1997 C CA . ALA A 1 267 ? 13.295 -7.348 -17.828 1.00 94.19 267 ALA A CA 1
ATOM 1998 C C . ALA A 1 267 ? 13.679 -8.160 -19.070 1.00 94.19 267 ALA A C 1
ATOM 2000 O O . ALA A 1 267 ? 12.825 -8.854 -19.633 1.00 94.19 267 ALA A O 1
ATOM 2001 N N . SER A 1 268 ? 14.933 -8.020 -19.505 1.00 92.25 268 SER A N 1
ATOM 2002 C CA . SER A 1 268 ? 15.483 -8.659 -20.702 1.00 92.25 268 SER A CA 1
ATOM 2003 C C . SER A 1 268 ? 15.987 -10.075 -20.436 1.00 92.25 268 SER A C 1
ATOM 2005 O O . SER A 1 268 ? 16.334 -10.771 -21.387 1.00 92.25 268 SER A O 1
ATOM 2007 N N . SER A 1 269 ? 16.009 -10.512 -19.173 1.00 88.50 269 SER A N 1
ATOM 2008 C CA . SER A 1 269 ? 16.376 -11.881 -18.826 1.00 88.50 269 SER A CA 1
ATOM 2009 C C . SER A 1 269 ? 15.472 -12.893 -19.535 1.00 88.50 269 SER A C 1
ATOM 2011 O O . SER A 1 269 ? 14.243 -12.740 -19.586 1.00 88.50 269 SER A O 1
ATOM 2013 N N . SER A 1 270 ? 16.101 -13.936 -20.082 1.00 77.69 270 SER A N 1
ATOM 2014 C CA . SER A 1 270 ? 15.424 -15.086 -20.687 1.00 77.69 270 SER A CA 1
ATOM 2015 C C . SER A 1 270 ? 14.605 -15.865 -19.664 1.00 77.69 270 SER A C 1
ATOM 2017 O O . SER A 1 270 ? 13.596 -16.479 -20.012 1.00 77.69 270 SER A O 1
ATOM 2019 N N . ASP A 1 271 ? 15.001 -15.803 -18.393 1.00 73.25 271 ASP A N 1
ATOM 2020 C CA . ASP A 1 271 ? 14.290 -16.481 -17.327 1.00 73.25 271 ASP A CA 1
ATOM 2021 C C . ASP A 1 271 ? 12.968 -15.763 -17.052 1.00 73.25 271 ASP A C 1
ATOM 2023 O O . ASP A 1 271 ? 12.887 -14.546 -16.855 1.00 73.25 271 ASP A O 1
ATOM 2027 N N . GLY A 1 272 ? 11.880 -16.537 -17.044 1.00 68.88 272 GLY A N 1
ATOM 2028 C CA . GLY A 1 272 ? 10.529 -16.021 -16.826 1.00 68.88 272 GLY A CA 1
ATOM 2029 C C . GLY A 1 272 ? 10.386 -15.232 -15.521 1.00 68.88 272 GLY A C 1
ATOM 2030 O O . GLY A 1 272 ? 9.525 -14.358 -15.462 1.00 68.88 272 GLY A O 1
ATOM 2031 N N . ASN A 1 273 ? 11.257 -15.484 -14.535 1.00 84.19 273 ASN A N 1
ATOM 2032 C CA . ASN A 1 273 ? 11.428 -14.687 -13.325 1.00 84.19 273 ASN A CA 1
ATOM 2033 C C . ASN A 1 273 ? 12.914 -14.360 -13.124 1.00 84.19 273 ASN A C 1
ATOM 2035 O O . ASN A 1 273 ? 13.715 -15.278 -12.980 1.00 84.19 273 ASN A O 1
ATOM 2039 N N . ALA A 1 274 ? 13.263 -13.078 -13.054 1.00 92.31 274 ALA A N 1
ATOM 2040 C CA . ALA A 1 274 ? 14.627 -12.626 -12.790 1.00 92.31 274 ALA A CA 1
ATOM 2041 C C . ALA A 1 274 ? 14.623 -11.579 -11.680 1.00 92.31 274 ALA A C 1
ATOM 2043 O O . ALA A 1 274 ? 13.710 -10.758 -11.611 1.00 92.31 274 ALA A O 1
ATOM 2044 N N . SER A 1 275 ? 15.632 -11.599 -10.816 1.00 95.25 275 SER A N 1
ATOM 2045 C CA . SER A 1 275 ? 15.772 -10.652 -9.711 1.00 95.25 275 SER A CA 1
ATOM 2046 C C . SER A 1 275 ? 17.214 -10.209 -9.572 1.00 95.25 275 SER A C 1
ATOM 2048 O O . SER A 1 275 ? 18.112 -11.043 -9.665 1.00 95.25 275 SER A O 1
ATOM 2050 N N . ALA A 1 276 ? 17.430 -8.929 -9.297 1.00 96.25 276 ALA A N 1
ATOM 2051 C CA . ALA A 1 276 ? 18.759 -8.394 -9.048 1.00 96.25 276 ALA A CA 1
ATOM 2052 C C . ALA A 1 276 ? 18.697 -7.154 -8.151 1.00 96.25 276 ALA A C 1
ATOM 2054 O O . ALA A 1 276 ? 17.641 -6.535 -7.987 1.00 96.25 276 ALA A O 1
ATOM 2055 N N . SER A 1 277 ? 19.853 -6.805 -7.596 1.00 96.44 277 SER A N 1
ATOM 2056 C CA . SER A 1 277 ? 20.065 -5.637 -6.747 1.00 96.44 277 SER A CA 1
ATOM 2057 C C . SER A 1 277 ? 21.362 -4.952 -7.161 1.00 96.44 277 SER A C 1
ATOM 2059 O O . SER A 1 277 ? 22.382 -5.625 -7.313 1.00 96.44 277 SER A O 1
ATOM 2061 N N . ARG A 1 278 ? 21.338 -3.633 -7.362 1.00 96.19 278 ARG A N 1
ATOM 2062 C CA . ARG A 1 278 ? 22.530 -2.846 -7.710 1.00 96.19 278 ARG A CA 1
ATOM 2063 C C . ARG A 1 278 ? 22.340 -1.376 -7.359 1.00 96.19 278 ARG A C 1
ATOM 2065 O O . ARG A 1 278 ? 21.258 -0.833 -7.549 1.00 96.19 278 ARG A O 1
ATOM 2072 N N . THR A 1 279 ? 23.411 -0.723 -6.924 1.00 96.75 279 THR A N 1
ATOM 2073 C CA . THR A 1 279 ? 23.460 0.737 -6.807 1.00 96.75 279 THR A CA 1
ATOM 2074 C C . THR A 1 279 ? 23.672 1.385 -8.170 1.00 96.75 279 THR A C 1
ATOM 2076 O O . THR A 1 279 ? 24.648 1.080 -8.859 1.00 96.75 279 THR A O 1
ATOM 2079 N N . GLU A 1 280 ? 22.785 2.296 -8.561 1.00 97.06 280 GLU A N 1
ATOM 2080 C CA . GLU A 1 280 ? 22.908 3.050 -9.809 1.00 97.06 280 GLU A CA 1
ATOM 2081 C C . GLU A 1 280 ? 22.373 4.483 -9.686 1.00 97.06 280 GLU A C 1
ATOM 2083 O O . GLU A 1 280 ? 21.626 4.819 -8.766 1.00 97.06 280 GLU A O 1
ATOM 2088 N N . GLU A 1 281 ? 22.784 5.339 -10.625 1.00 96.88 281 GLU A N 1
ATOM 2089 C CA . GLU A 1 281 ? 22.234 6.687 -10.769 1.00 96.88 281 GLU A CA 1
ATOM 2090 C C . GLU A 1 281 ? 20.840 6.612 -11.400 1.00 96.88 281 GLU A C 1
ATOM 2092 O O . GLU A 1 281 ? 20.666 6.156 -12.538 1.00 96.88 281 GLU A O 1
ATOM 2097 N N . VAL A 1 282 ? 19.843 7.088 -10.664 1.00 96.06 282 VAL A N 1
ATOM 2098 C CA . VAL A 1 282 ? 18.438 7.096 -11.064 1.00 96.06 282 VAL A CA 1
ATOM 2099 C C . VAL A 1 282 ? 18.042 8.502 -11.475 1.00 96.06 282 VAL A C 1
ATOM 2101 O O . VAL A 1 282 ? 18.368 9.488 -10.820 1.00 96.06 282 VAL A O 1
ATOM 2104 N N . GLU A 1 283 ? 17.290 8.593 -12.566 1.00 94.38 283 GLU A N 1
ATOM 2105 C CA . GLU A 1 283 ? 16.652 9.833 -12.990 1.00 94.38 283 GLU A CA 1
ATOM 2106 C C . GLU A 1 283 ? 15.309 9.502 -13.646 1.00 94.38 283 GLU A C 1
ATOM 2108 O O . GLU A 1 283 ? 15.204 9.277 -14.856 1.00 94.38 283 GLU A O 1
ATOM 2113 N N . ILE A 1 284 ? 14.276 9.420 -12.807 1.00 94.81 284 ILE A N 1
ATOM 2114 C CA . ILE A 1 284 ? 12.902 9.095 -13.195 1.00 94.81 284 ILE A CA 1
ATOM 2115 C C . ILE A 1 284 ? 11.992 10.202 -12.665 1.00 94.81 284 ILE A C 1
ATOM 2117 O O . ILE A 1 284 ? 11.663 10.243 -11.483 1.00 94.81 284 ILE A O 1
ATOM 2121 N N . GLY A 1 285 ? 11.568 11.112 -13.544 1.00 93.25 285 GLY A N 1
ATOM 2122 C CA . GLY A 1 285 ? 10.802 12.283 -13.113 1.00 93.25 285 GLY A CA 1
ATOM 2123 C C . GLY A 1 285 ? 11.596 13.110 -12.098 1.00 93.25 285 GLY A C 1
ATOM 2124 O O . GLY A 1 285 ? 12.697 13.564 -12.415 1.00 93.25 285 GLY A O 1
ATOM 2125 N N . SER A 1 286 ? 11.053 13.293 -10.890 1.00 93.88 286 SER A N 1
ATOM 2126 C CA . SER A 1 286 ? 11.766 13.951 -9.785 1.00 93.88 286 SER A CA 1
ATOM 2127 C C . SER A 1 286 ? 12.454 12.985 -8.813 1.00 93.88 286 SER A C 1
ATOM 2129 O O . SER A 1 286 ? 13.097 13.453 -7.878 1.00 93.88 286 SER A O 1
ATOM 2131 N N . LEU A 1 287 ? 12.352 11.666 -9.014 1.00 93.75 287 LEU A N 1
ATOM 2132 C CA . LEU A 1 287 ? 13.168 10.689 -8.292 1.00 93.75 287 LEU A CA 1
ATOM 2133 C C . LEU A 1 287 ? 14.559 10.674 -8.934 1.00 93.75 287 LEU A C 1
ATOM 2135 O O . LEU A 1 287 ? 14.750 10.088 -10.006 1.00 93.75 287 LEU A O 1
ATOM 2139 N N . LYS A 1 288 ? 15.500 11.395 -8.318 1.00 94.88 288 LYS A N 1
ATOM 2140 C CA . LYS A 1 288 ? 16.855 11.602 -8.836 1.00 94.88 288 LYS A CA 1
ATOM 2141 C C . LYS A 1 288 ? 17.904 11.385 -7.757 1.00 94.88 288 LYS A C 1
ATOM 2143 O O . LYS A 1 288 ? 17.691 11.791 -6.620 1.00 94.88 288 LYS A O 1
ATOM 2148 N N . GLY A 1 289 ? 19.031 10.796 -8.142 1.00 94.75 289 GLY A N 1
ATOM 2149 C CA . GLY A 1 289 ? 20.170 10.559 -7.260 1.00 94.75 289 GLY A CA 1
ATOM 2150 C C . GLY A 1 289 ? 20.678 9.127 -7.338 1.00 94.75 289 GLY A C 1
ATOM 2151 O O . GLY A 1 289 ? 20.229 8.330 -8.165 1.00 94.75 289 GLY A O 1
ATOM 2152 N N . ARG A 1 290 ? 21.611 8.812 -6.448 1.00 96.44 290 ARG A N 1
ATOM 2153 C CA . ARG A 1 290 ? 22.195 7.486 -6.315 1.00 96.44 290 ARG A CA 1
ATOM 2154 C C . ARG A 1 290 ? 21.352 6.657 -5.357 1.00 96.44 290 ARG A C 1
ATOM 2156 O O . ARG A 1 290 ? 21.174 7.047 -4.209 1.00 96.44 290 ARG A O 1
ATOM 2163 N N . PHE A 1 291 ? 20.841 5.528 -5.834 1.00 95.69 291 PHE A N 1
ATOM 2164 C CA . PHE A 1 291 ? 20.033 4.625 -5.017 1.00 95.69 291 PHE A CA 1
ATOM 2165 C C . PHE A 1 291 ? 20.533 3.205 -5.168 1.00 95.69 291 PHE A C 1
ATOM 2167 O O . PHE A 1 291 ? 20.932 2.788 -6.261 1.00 95.69 291 PHE A O 1
ATOM 2174 N N . ARG A 1 292 ? 20.382 2.420 -4.104 1.00 95.94 292 ARG A N 1
ATOM 2175 C CA . ARG A 1 292 ? 20.297 0.976 -4.268 1.00 95.94 292 ARG A CA 1
ATOM 2176 C C . ARG A 1 292 ? 18.953 0.647 -4.919 1.00 95.94 292 ARG A C 1
ATOM 2178 O O . ARG A 1 292 ? 17.892 0.948 -4.373 1.00 95.94 292 ARG A O 1
ATOM 2185 N N . VAL A 1 293 ? 19.005 0.008 -6.082 1.00 97.31 293 VAL A N 1
ATOM 2186 C CA . VAL A 1 293 ? 17.833 -0.457 -6.822 1.00 97.31 293 VAL A CA 1
ATOM 2187 C C . VAL A 1 293 ? 17.696 -1.958 -6.632 1.00 97.31 293 VAL A C 1
ATOM 2189 O O . VAL A 1 293 ? 18.598 -2.716 -6.976 1.00 97.31 293 VAL A O 1
ATOM 2192 N N . ASP A 1 294 ? 16.546 -2.385 -6.126 1.00 97.50 294 ASP A N 1
ATOM 2193 C CA . ASP A 1 294 ? 16.144 -3.788 -6.081 1.00 97.50 294 ASP A CA 1
ATOM 2194 C C . ASP A 1 294 ? 15.052 -4.001 -7.128 1.00 97.50 294 ASP A C 1
ATOM 2196 O O . ASP A 1 294 ? 14.063 -3.271 -7.136 1.00 97.50 294 ASP A O 1
ATOM 2200 N N . ALA A 1 295 ? 15.198 -4.983 -8.018 1.00 97.56 295 ALA A N 1
ATOM 2201 C CA . ALA A 1 295 ? 14.223 -5.226 -9.078 1.00 97.56 295 ALA A CA 1
ATOM 2202 C C . ALA A 1 295 ? 13.906 -6.712 -9.251 1.00 97.56 295 ALA A C 1
ATOM 2204 O O . ALA A 1 295 ? 14.790 -7.565 -9.161 1.00 97.56 295 ALA A O 1
ATOM 2205 N N . VAL A 1 296 ? 12.638 -7.012 -9.543 1.00 96.94 296 VAL A N 1
ATOM 2206 C CA . VAL A 1 296 ? 12.180 -8.350 -9.939 1.00 96.94 296 VAL A CA 1
ATOM 2207 C C . VAL A 1 296 ? 11.285 -8.240 -11.164 1.00 96.94 296 VAL A C 1
ATOM 2209 O O . VAL A 1 296 ? 10.325 -7.468 -11.174 1.00 96.94 296 VAL A O 1
ATOM 2212 N N . ALA A 1 297 ? 11.584 -9.038 -12.183 1.00 95.44 297 ALA A N 1
ATOM 2213 C CA . ALA A 1 297 ? 10.816 -9.168 -13.408 1.00 95.44 297 ALA A CA 1
ATOM 2214 C C . ALA A 1 297 ? 10.044 -10.491 -13.441 1.00 95.44 297 ALA A C 1
ATOM 2216 O O . ALA A 1 297 ? 10.559 -11.520 -13.010 1.00 95.44 297 ALA A O 1
ATOM 2217 N N . TRP A 1 298 ? 8.831 -10.477 -13.997 1.00 93.88 298 TRP A N 1
ATOM 2218 C CA . TRP A 1 298 ? 8.034 -11.681 -14.262 1.00 93.88 298 TRP A CA 1
ATOM 2219 C C . TRP A 1 298 ? 7.160 -11.524 -15.513 1.00 93.88 298 TRP A C 1
ATOM 2221 O O . TRP A 1 298 ? 6.961 -10.416 -16.012 1.00 93.88 298 TRP A O 1
ATOM 2231 N N . GLY A 1 299 ? 6.632 -12.630 -16.037 1.00 90.81 299 GLY A N 1
ATOM 2232 C CA . GLY A 1 299 ? 5.833 -12.642 -17.269 1.00 90.81 299 GLY A CA 1
ATOM 2233 C C . GLY A 1 299 ? 6.683 -12.910 -18.512 1.00 90.81 299 GLY A C 1
ATOM 2234 O O . GLY A 1 299 ? 7.746 -13.512 -18.414 1.00 90.81 299 GLY A O 1
ATOM 2235 N N . SER A 1 300 ? 6.209 -12.503 -19.691 1.00 87.88 300 SER A N 1
ATOM 2236 C CA . SER A 1 300 ? 6.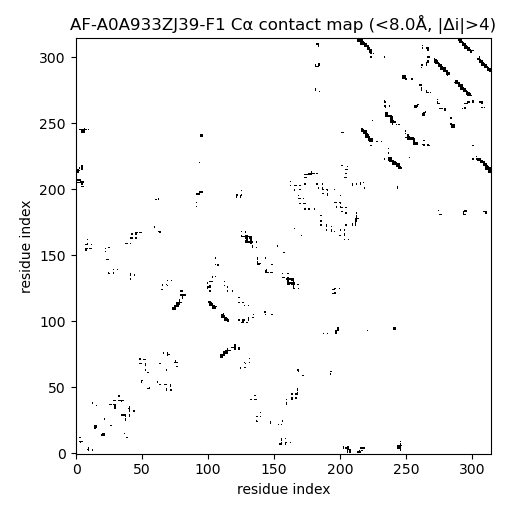902 -12.755 -20.963 1.00 87.88 300 SER A CA 1
ATOM 2237 C C . SER A 1 300 ? 7.033 -11.475 -21.784 1.00 87.88 300 SER A C 1
ATOM 2239 O O . SER A 1 300 ? 6.053 -10.765 -22.022 1.00 87.88 300 SER A O 1
ATOM 2241 N N . SER A 1 301 ? 8.257 -11.174 -22.220 1.00 86.31 301 SER A N 1
ATOM 2242 C CA . SER A 1 301 ? 8.550 -10.064 -23.134 1.00 86.31 301 SER A CA 1
ATOM 2243 C C . SER A 1 301 ? 7.989 -10.326 -24.534 1.00 86.31 301 SER A C 1
ATOM 2245 O O . SER A 1 301 ? 7.440 -9.410 -25.148 1.00 86.31 301 SER A O 1
ATOM 2247 N N . GLU A 1 302 ? 8.054 -11.576 -24.996 1.00 85.62 302 GLU A N 1
ATOM 2248 C CA . GLU A 1 302 ? 7.525 -12.031 -26.289 1.00 85.62 302 GLU A CA 1
ATOM 2249 C C . GLU A 1 302 ? 6.004 -11.868 -26.369 1.00 85.62 302 GLU A C 1
ATOM 2251 O O . GLU A 1 302 ? 5.481 -11.293 -27.321 1.00 85.62 302 GLU A O 1
ATOM 2256 N N . ASN A 1 303 ? 5.296 -12.279 -25.314 1.00 86.12 303 ASN A N 1
ATOM 2257 C CA . ASN A 1 303 ? 3.838 -12.171 -25.235 1.00 86.12 303 ASN A CA 1
ATOM 2258 C C . ASN A 1 303 ? 3.359 -10.773 -24.804 1.00 86.12 303 ASN A C 1
ATOM 2260 O O . ASN A 1 303 ? 2.159 -10.558 -24.644 1.00 86.12 303 ASN A O 1
ATOM 2264 N N . GLY A 1 304 ? 4.273 -9.823 -24.573 1.00 87.00 304 GLY A N 1
ATOM 2265 C CA . GLY A 1 304 ? 3.934 -8.465 -24.142 1.00 87.00 304 GLY A CA 1
ATOM 2266 C C . GLY A 1 304 ? 3.393 -8.362 -22.710 1.00 87.00 304 GLY A C 1
ATOM 2267 O O . GLY A 1 304 ? 2.832 -7.334 -22.346 1.00 87.00 304 GLY A O 1
ATOM 2268 N N . THR A 1 305 ? 3.557 -9.401 -21.886 1.00 90.12 305 THR A N 1
ATOM 2269 C CA . THR A 1 305 ? 3.043 -9.475 -20.506 1.00 90.12 305 THR A CA 1
ATOM 2270 C C . THR A 1 305 ? 4.105 -9.203 -19.442 1.00 90.12 305 THR A C 1
ATOM 2272 O O . THR A 1 305 ? 3.821 -9.328 -18.250 1.00 90.12 305 THR A O 1
ATOM 2275 N N . ARG A 1 306 ? 5.333 -8.855 -19.847 1.00 92.81 306 ARG A N 1
ATOM 2276 C CA . ARG A 1 306 ? 6.445 -8.574 -18.932 1.00 92.81 306 ARG A CA 1
ATOM 2277 C C . ARG A 1 306 ? 6.097 -7.421 -17.989 1.00 92.81 306 ARG A C 1
ATOM 2279 O O . ARG A 1 306 ? 5.700 -6.333 -18.417 1.00 92.81 306 ARG A O 1
ATOM 2286 N N . LEU A 1 307 ? 6.308 -7.683 -16.707 1.00 94.88 307 LEU A N 1
ATOM 2287 C CA . LEU A 1 307 ? 6.203 -6.738 -15.608 1.00 94.88 307 LEU A CA 1
ATOM 2288 C C . LEU A 1 307 ? 7.532 -6.700 -14.860 1.00 94.88 307 LEU A C 1
ATOM 2290 O O . LEU A 1 307 ? 8.228 -7.714 -14.785 1.00 94.88 307 LEU A O 1
ATOM 2294 N N . VAL A 1 308 ? 7.860 -5.541 -14.298 1.00 96.56 308 VAL A N 1
ATOM 2295 C CA . VAL A 1 308 ? 8.993 -5.374 -13.381 1.00 96.56 308 VAL A CA 1
ATOM 2296 C C . VAL A 1 308 ? 8.520 -4.550 -12.201 1.00 96.56 308 VAL A C 1
ATOM 2298 O O . VAL A 1 308 ? 7.938 -3.493 -12.408 1.00 96.56 308 VAL A O 1
ATOM 2301 N N . LEU A 1 309 ? 8.762 -4.994 -10.975 1.00 97.12 309 LEU A N 1
ATOM 2302 C CA . LEU A 1 309 ? 8.658 -4.132 -9.799 1.00 97.12 309 LEU A CA 1
ATOM 2303 C C . LEU A 1 309 ? 10.074 -3.733 -9.399 1.00 97.12 309 LEU A C 1
ATOM 2305 O O . LEU A 1 309 ? 10.952 -4.592 -9.334 1.00 97.12 309 LEU A O 1
ATOM 2309 N N . SER A 1 310 ? 10.290 -2.445 -9.161 1.00 97.56 310 SER A N 1
ATOM 2310 C CA . SER A 1 310 ? 11.555 -1.917 -8.657 1.00 97.56 310 SER A CA 1
ATOM 2311 C C . SER A 1 310 ? 11.333 -1.123 -7.376 1.00 97.56 310 SER A C 1
ATOM 2313 O O . SER A 1 310 ? 10.385 -0.342 -7.303 1.00 97.56 310 SER A O 1
ATOM 2315 N N . ALA A 1 311 ? 12.214 -1.297 -6.398 1.00 96.62 311 ALA A N 1
ATOM 2316 C CA . ALA A 1 311 ? 12.315 -0.478 -5.199 1.00 96.62 311 ALA A CA 1
ATOM 2317 C C . ALA A 1 311 ? 13.608 0.343 -5.244 1.00 96.62 311 ALA A C 1
ATOM 2319 O O . ALA A 1 311 ? 14.629 -0.131 -5.744 1.00 96.62 311 ALA A O 1
ATOM 2320 N N . PHE A 1 312 ? 13.544 1.565 -4.725 1.00 95.31 312 PHE A N 1
ATOM 2321 C CA . PHE A 1 312 ? 14.644 2.524 -4.683 1.00 95.31 312 PHE A CA 1
ATOM 2322 C C . PHE A 1 312 ? 14.918 2.871 -3.224 1.00 95.31 312 PHE A C 1
ATOM 2324 O O . PHE A 1 312 ? 14.039 3.409 -2.548 1.00 95.31 312 PHE A O 1
ATOM 2331 N N . LEU A 1 313 ? 16.104 2.520 -2.740 1.00 93.12 313 LEU A N 1
ATOM 2332 C CA . LEU A 1 313 ? 16.522 2.706 -1.356 1.00 93.12 313 LEU A CA 1
ATOM 2333 C C . LEU A 1 313 ? 17.612 3.777 -1.292 1.00 93.12 313 LEU A C 1
ATOM 2335 O O . LEU A 1 313 ? 18.540 3.757 -2.105 1.00 93.12 313 LEU A O 1
ATOM 2339 N N . GLU A 1 314 ? 17.475 4.704 -0.347 1.00 89.31 314 GLU A N 1
ATOM 2340 C CA . GLU A 1 314 ? 18.510 5.701 -0.049 1.00 89.31 314 GLU A CA 1
ATOM 2341 C C . GLU A 1 314 ? 19.708 4.996 0.607 1.00 89.31 314 GLU A C 1
ATOM 2343 O O . GLU A 1 314 ? 19.517 4.120 1.455 1.00 89.31 314 GLU A O 1
ATOM 2348 N N . GLU A 1 315 ? 20.924 5.347 0.178 1.00 74.38 315 GLU A N 1
ATOM 2349 C CA . GLU A 1 315 ? 22.178 4.893 0.804 1.00 74.38 315 GLU A CA 1
ATOM 2350 C C . GLU A 1 315 ? 22.567 5.761 2.005 1.00 74.38 315 GLU A C 1
ATOM 2352 O O . GLU A 1 315 ? 22.371 6.998 1.939 1.00 74.38 315 GLU A O 1
#

Secondary structure (DSSP, 8-state):
-PPPSSHHHHHHHHHHHTTPPPPHHHHHHHHHHT-SSHHHHHHHHHHHHHHHTT--TT-TT----HHHHHHHTT-EEESPPP--S-------------S---EEE--SSS-EEEPPTT--HHHHHHHHHHHHHHHHHHEETTEE-TTGGGSPPPHHHHHHHHHHHHHHHHTTTTTT--TTS-HHHHHHHHHHHHT--HHHHHHHHTSTT--TT--EEEEEEEEE-TTS-TTS-HHHHEEEEEEE-TT----TTT----TTSHHHHHHH-SSSEEEEEEEEEEEETTEEEEEEEEEEEES-TTTT--EEEEEEEE-

Nearest PDB structures (foldseek):
  4ye5-assembly2_B  TM=3.008E-01  e=3.768E-01  Bifidobacterium adolescentis ATCC 15703
  8f3w-assembly1_A  TM=3.416E-01  e=9.497E-01  Enterococcus faecium
  6hzo-assembly3_C  TM=3.021E-01  e=1.003E+00  Haemophilus influenzae
  6hzo-assembly4_D  TM=3.069E-01  e=1.118E+00  Haemophilus influenzae
  6mka-assembly1_A  TM=3.337E-01  e=1.636E+00  Enterococcus faecium

Solvent-accessible surface area (backbone atoms only — not comparable to full-atom values): 17308 Å² total; per-residue (Å²): 132,70,63,24,11,38,47,50,46,27,51,43,55,48,39,60,74,72,69,49,86,65,59,69,48,52,47,51,35,13,59,74,58,73,34,97,38,56,66,56,20,44,51,57,53,39,52,53,54,38,43,68,71,70,50,56,95,86,64,88,75,78,65,72,50,60,68,53,56,27,56,73,68,61,33,47,78,41,60,76,56,77,87,65,96,75,72,96,63,98,65,72,55,82,75,85,72,86,69,65,73,43,47,73,42,86,44,82,89,61,25,33,40,38,39,50,87,86,54,50,62,35,59,48,37,46,23,49,28,20,46,49,23,51,49,56,47,31,47,50,98,94,41,62,40,69,74,52,66,70,52,82,84,46,69,57,53,50,28,51,10,51,48,32,14,41,44,64,54,42,72,61,64,53,71,90,47,52,63,89,52,54,60,39,60,50,21,52,50,34,11,63,68,48,50,39,36,39,61,56,31,51,40,45,64,24,34,83,87,47,67,40,64,64,43,43,62,24,36,38,36,32,30,47,43,85,88,45,66,85,88,52,59,66,23,74,26,25,16,39,75,47,72,32,31,43,88,39,55,68,53,62,72,74,45,53,42,50,76,88,35,68,68,25,50,36,56,65,44,87,52,55,63,30,71,52,73,51,75,44,83,43,79,48,71,63,43,66,49,69,24,40,35,18,32,34,16,37,56,34,68,90,80,54,55,28,33,32,40,35,33,34,25,61,120